Protein AF-A0A653DH08-F1 (afdb_monomer_lite)

Secondary structure (DSSP, 8-state):
--------------------------HHHHHHHHHHHTTS-HHHHHHHHHHH-HHHHHHHHH-------------SSTTS-----TTS--HHHHHHHHHHS----------GGGSTTS----HHHHHHHTHHHHHHHHHHHHHHHHHHHH---HHHHHHHHHHHHHHHHHHHHHHHHTTSS---

Sequence (184 aa):
MNSPSNSENESDVESAHSDEDQNDITEDDRQNIRSKISGLSFEDLLKMKEEMGAKLYNETVLGVKKKKIKTDYKRANKNRPRELSSKIRPKILKRELNQNVPTVKKSRPRDPRFDPLCGQFDAKTFKSDYKFVHDIRIKEKKQLEKELKSCTDPIRQQQIKKLIQRIVCFYIYFFYNDKFLFVG

InterPro domains:
  IPR009292 rRNA biogenesis protein RRP36 [PF06102] (75-167)
  IPR009292 rRNA biogenesis protein RRP36 [PTHR21738] (6-167)

pLDDT: mean 76.65, std 18.82, range [32.06, 96.38]

Structure (mmCIF, N/CA/C/O backbone):
data_AF-A0A653DH08-F1
#
_entry.id   AF-A0A653DH08-F1
#
loop_
_atom_site.group_PDB
_atom_site.id
_atom_site.type_symbol
_atom_site.label_atom_id
_atom_site.label_alt_id
_atom_site.label_comp_id
_atom_site.label_asym_id
_atom_site.label_entity_id
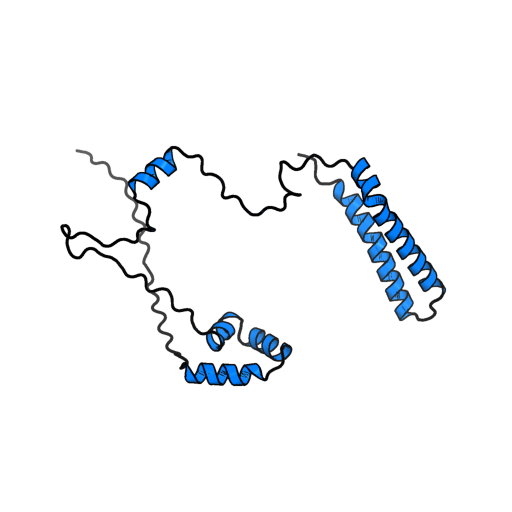_atom_site.label_seq_id
_atom_site.pdbx_PDB_ins_code
_atom_site.Cartn_x
_atom_site.Cartn_y
_atom_site.Cartn_z
_atom_site.occupancy
_atom_site.B_iso_or_equiv
_atom_site.auth_seq_id
_atom_site.auth_comp_id
_atom_site.auth_asym_id
_atom_site.auth_atom_id
_atom_site.pdbx_PDB_model_num
ATOM 1 N N . MET A 1 1 ? 42.560 33.317 -46.213 1.00 42.16 1 MET A N 1
ATOM 2 C CA . MET A 1 1 ? 42.886 33.095 -44.791 1.00 42.16 1 MET A CA 1
ATOM 3 C C . MET A 1 1 ? 41.644 33.412 -43.987 1.00 42.16 1 MET A C 1
ATOM 5 O O . MET A 1 1 ? 41.172 34.532 -44.092 1.00 42.16 1 MET A O 1
ATOM 9 N N . ASN A 1 2 ? 41.058 32.404 -43.342 1.00 42.62 2 ASN A N 1
ATOM 10 C CA . ASN A 1 2 ? 40.430 32.465 -42.019 1.00 42.62 2 ASN A CA 1
ATOM 11 C C . ASN A 1 2 ? 39.829 31.088 -41.740 1.00 42.62 2 ASN A C 1
ATOM 13 O O . ASN A 1 2 ? 38.858 30.660 -42.361 1.00 42.62 2 ASN A O 1
ATOM 17 N N . SER A 1 3 ? 40.523 30.379 -40.859 1.00 45.16 3 SER A N 1
ATOM 18 C CA . SER A 1 3 ? 40.144 29.098 -40.290 1.00 45.16 3 SER A CA 1
ATOM 19 C C . SER A 1 3 ? 38.932 29.262 -39.366 1.00 45.16 3 SER A C 1
ATOM 21 O O . SER A 1 3 ? 38.855 30.258 -38.647 1.00 45.16 3 SER A O 1
ATOM 23 N N . PRO A 1 4 ? 38.029 28.274 -39.316 1.00 55.84 4 PRO A N 1
ATOM 24 C CA . PRO A 1 4 ? 37.087 28.094 -38.225 1.00 55.84 4 PRO A CA 1
ATOM 25 C C . PRO A 1 4 ? 37.623 27.035 -37.252 1.00 55.84 4 PRO A C 1
ATOM 27 O O . PRO A 1 4 ? 38.036 25.963 -37.688 1.00 55.84 4 PRO A O 1
ATOM 30 N N . SER A 1 5 ? 37.551 27.278 -35.946 1.00 38.34 5 SER A N 1
ATOM 31 C CA . SER A 1 5 ? 37.446 26.189 -34.963 1.00 38.34 5 SER A CA 1
ATOM 32 C C . SER A 1 5 ? 37.122 26.735 -33.579 1.00 38.34 5 SER A C 1
ATOM 34 O O . SER A 1 5 ? 37.985 27.239 -32.866 1.00 38.34 5 SER A O 1
ATOM 36 N N . ASN A 1 6 ? 35.851 26.587 -33.221 1.00 44.50 6 ASN A N 1
ATOM 37 C CA . ASN A 1 6 ? 35.415 26.365 -31.855 1.00 44.50 6 ASN A CA 1
ATOM 38 C C . ASN A 1 6 ? 35.901 24.970 -31.417 1.00 44.50 6 ASN A C 1
ATOM 40 O O . ASN A 1 6 ? 35.643 23.999 -32.130 1.00 44.50 6 ASN A O 1
ATOM 44 N N . SER A 1 7 ? 36.569 24.863 -30.272 1.00 36.94 7 SER A N 1
ATOM 45 C CA . SER A 1 7 ? 36.616 23.624 -29.490 1.00 36.94 7 SER A CA 1
ATOM 46 C C . SER A 1 7 ? 37.027 23.941 -28.057 1.00 36.94 7 SER A C 1
ATOM 48 O O . SER A 1 7 ? 38.197 24.194 -27.766 1.00 36.94 7 SER A O 1
ATOM 50 N N . GLU A 1 8 ? 36.021 23.918 -27.193 1.00 45.88 8 GLU A N 1
ATOM 51 C CA . GLU A 1 8 ? 36.114 23.616 -25.771 1.00 45.88 8 GLU A CA 1
ATOM 52 C C . GLU A 1 8 ? 37.033 22.405 -25.540 1.00 45.88 8 GLU A C 1
ATOM 54 O O . GLU A 1 8 ? 36.969 21.420 -26.276 1.00 45.88 8 GLU A O 1
ATOM 59 N N . ASN A 1 9 ? 37.864 22.473 -24.503 1.00 35.94 9 ASN A N 1
ATOM 60 C CA . ASN A 1 9 ? 38.365 21.301 -23.795 1.00 35.94 9 ASN A CA 1
ATOM 61 C C . ASN A 1 9 ? 38.554 21.698 -22.329 1.00 35.94 9 ASN A C 1
ATOM 63 O O . ASN A 1 9 ? 39.610 22.174 -21.915 1.00 35.94 9 ASN A O 1
ATOM 67 N N . GLU A 1 10 ? 37.462 21.526 -21.588 1.00 43.75 10 GLU A N 1
ATOM 68 C CA . GLU A 1 10 ? 37.432 21.259 -20.153 1.00 43.75 10 GLU A CA 1
ATOM 69 C C . GLU A 1 10 ? 38.444 20.152 -19.827 1.00 43.75 10 GLU A C 1
ATOM 71 O O . GLU A 1 10 ? 38.363 19.026 -20.327 1.00 43.75 10 GLU A O 1
ATOM 76 N N . SER A 1 11 ? 39.441 20.497 -19.022 1.00 36.81 11 SER A N 1
ATOM 77 C CA . SER A 1 11 ? 40.397 19.558 -18.458 1.00 36.81 11 SER A CA 1
ATOM 78 C C . SER A 1 11 ? 39.800 18.938 -17.196 1.00 36.81 11 SER A C 1
ATOM 80 O O . SER A 1 11 ? 40.049 19.421 -16.091 1.00 36.81 11 SER A O 1
ATOM 82 N N . ASP A 1 12 ? 39.035 17.859 -17.356 1.00 36.91 12 ASP A N 1
ATOM 83 C CA . ASP A 1 12 ? 38.685 16.973 -16.245 1.00 36.91 12 ASP A CA 1
ATOM 84 C C . ASP A 1 12 ? 39.933 16.172 -15.847 1.00 36.91 12 ASP A C 1
ATOM 86 O O . ASP A 1 12 ? 40.355 15.217 -16.506 1.00 36.91 12 ASP A O 1
ATOM 90 N N . VAL A 1 13 ? 40.563 16.621 -14.765 1.00 44.22 13 VAL A N 1
ATOM 91 C CA . VAL A 1 13 ? 41.667 15.940 -14.096 1.00 44.22 13 VAL A CA 1
ATOM 92 C C . VAL A 1 13 ? 41.091 14.709 -13.396 1.00 44.22 13 VAL A C 1
ATOM 94 O O . VAL A 1 13 ? 40.449 14.816 -12.351 1.00 44.22 13 VAL A O 1
ATOM 97 N N . GLU A 1 14 ? 41.312 13.526 -13.975 1.00 38.84 14 GLU A N 1
ATOM 98 C CA . GLU A 1 14 ? 41.057 12.252 -13.302 1.00 38.84 14 GLU A CA 1
ATOM 99 C C . GLU A 1 14 ? 41.910 12.174 -12.026 1.00 38.84 14 GLU A C 1
ATOM 101 O O . GLU A 1 14 ? 43.115 11.919 -12.058 1.00 38.84 14 GLU A O 1
ATOM 106 N N . SER A 1 15 ? 41.266 12.385 -10.879 1.00 34.84 15 SER A N 1
ATOM 107 C CA . SER A 1 15 ? 41.808 12.016 -9.577 1.00 34.84 15 SER A CA 1
ATOM 108 C C . SER A 1 15 ? 41.788 10.491 -9.471 1.00 34.84 15 SER A C 1
ATOM 110 O O . SER A 1 15 ? 40.783 9.870 -9.119 1.00 34.84 15 SER A O 1
ATOM 112 N N . ALA A 1 16 ? 42.912 9.875 -9.831 1.00 43.09 16 ALA A N 1
ATOM 113 C CA . ALA A 1 16 ? 43.233 8.511 -9.456 1.00 43.09 16 ALA A CA 1
ATOM 114 C C . ALA A 1 16 ? 43.484 8.475 -7.941 1.00 43.09 16 ALA A C 1
ATOM 116 O O . ALA A 1 16 ? 44.625 8.535 -7.488 1.00 43.09 16 ALA A O 1
ATOM 117 N N . HIS A 1 17 ? 42.410 8.409 -7.153 1.00 33.53 17 HIS A N 1
ATOM 118 C CA . HIS A 1 17 ? 42.522 8.048 -5.746 1.00 33.53 17 HIS A CA 1
ATOM 119 C C . HIS A 1 17 ? 42.700 6.530 -5.676 1.00 33.53 17 HIS A C 1
ATOM 121 O O . HIS A 1 17 ? 41.751 5.744 -5.725 1.00 33.53 17 HIS A O 1
ATOM 127 N N . SER A 1 18 ? 43.964 6.121 -5.666 1.00 39.69 18 SER A N 1
ATOM 128 C CA . SER A 1 18 ? 44.378 4.813 -5.186 1.00 39.69 18 SER A CA 1
ATOM 129 C C . SER A 1 18 ? 44.110 4.792 -3.685 1.00 39.69 18 SER A C 1
ATOM 131 O O . SER A 1 18 ? 44.944 5.239 -2.903 1.00 39.69 18 SER A O 1
ATOM 133 N N . ASP A 1 19 ? 42.929 4.331 -3.283 1.00 36.84 19 ASP A N 1
ATOM 134 C CA . ASP A 1 19 ? 42.689 3.953 -1.892 1.00 36.84 19 ASP A CA 1
ATOM 135 C C . ASP A 1 19 ? 43.432 2.635 -1.647 1.00 36.84 19 ASP A C 1
ATOM 137 O O . ASP A 1 19 ? 42.886 1.534 -1.754 1.00 36.84 19 ASP A O 1
ATOM 141 N N . GLU A 1 20 ? 44.735 2.763 -1.405 1.00 43.59 20 GLU A N 1
ATOM 142 C CA . GLU A 1 20 ? 45.495 1.779 -0.654 1.00 43.59 20 GLU A CA 1
ATOM 143 C C . GLU A 1 20 ? 45.038 1.850 0.805 1.00 43.59 20 GLU A C 1
ATOM 145 O O . GLU A 1 20 ? 45.647 2.527 1.621 1.00 43.59 20 GLU A O 1
ATOM 150 N N . ASP A 1 21 ? 43.962 1.140 1.132 1.00 39.84 21 ASP A N 1
ATOM 151 C CA . ASP A 1 21 ? 43.698 0.725 2.509 1.00 39.84 21 ASP A CA 1
ATOM 152 C C . ASP A 1 21 ? 43.791 -0.799 2.563 1.00 39.84 21 ASP A C 1
ATOM 154 O O . ASP A 1 21 ? 42.827 -1.550 2.388 1.00 39.84 21 ASP A O 1
ATOM 158 N N . GLN A 1 22 ? 45.026 -1.263 2.754 1.00 51.50 22 GLN A N 1
ATOM 159 C CA . GLN A 1 22 ? 45.306 -2.631 3.151 1.00 51.50 22 GLN A CA 1
ATOM 160 C C . GLN A 1 22 ? 44.859 -2.841 4.599 1.00 51.50 22 GLN A C 1
ATOM 162 O O . GLN A 1 22 ? 45.618 -2.635 5.538 1.00 51.50 22 GLN A O 1
ATOM 167 N N . ASN A 1 23 ? 43.634 -3.320 4.767 1.00 53.41 23 ASN A N 1
ATOM 168 C CA . ASN A 1 23 ? 43.270 -4.166 5.898 1.00 53.41 23 ASN A CA 1
ATOM 169 C C . ASN A 1 23 ? 42.610 -5.422 5.328 1.00 53.41 23 ASN A C 1
ATOM 171 O O . ASN A 1 23 ? 41.395 -5.605 5.418 1.00 53.41 23 ASN A O 1
ATOM 175 N N . ASP A 1 24 ? 43.406 -6.261 4.657 1.00 61.25 24 ASP A N 1
ATOM 176 C CA . ASP A 1 24 ? 42.924 -7.539 4.132 1.00 61.25 24 ASP A CA 1
ATOM 177 C C . ASP A 1 24 ? 42.754 -8.508 5.310 1.00 61.25 24 ASP A C 1
ATOM 179 O O . ASP A 1 24 ? 43.653 -9.269 5.663 1.00 61.25 24 ASP A O 1
ATOM 183 N N . ILE A 1 25 ? 41.607 -8.401 5.989 1.00 67.31 25 ILE A N 1
ATOM 184 C CA . ILE A 1 25 ? 41.165 -9.369 6.994 1.00 67.31 25 ILE A CA 1
ATOM 185 C C . ILE A 1 25 ? 41.190 -10.737 6.313 1.00 67.31 25 ILE A C 1
ATOM 187 O O . ILE A 1 25 ? 40.472 -10.950 5.330 1.00 67.31 25 ILE A O 1
ATOM 191 N N . THR A 1 26 ? 42.018 -11.647 6.826 1.00 79.50 26 THR A N 1
ATOM 192 C CA . THR A 1 26 ? 42.198 -12.962 6.212 1.00 79.50 26 THR A CA 1
ATOM 193 C C . THR A 1 26 ? 40.879 -13.741 6.213 1.00 79.50 26 THR A C 1
ATOM 195 O O . THR A 1 26 ? 39.980 -13.503 7.026 1.00 79.50 26 THR A O 1
ATOM 198 N N . GLU A 1 27 ? 40.723 -14.696 5.294 1.00 80.31 27 GLU A N 1
ATOM 199 C CA . GLU A 1 27 ? 39.511 -15.529 5.256 1.00 80.31 27 GLU A CA 1
ATOM 200 C C . GLU A 1 27 ? 39.312 -16.327 6.559 1.00 80.31 27 GLU A C 1
ATOM 202 O O . GLU A 1 27 ? 38.171 -16.564 6.961 1.00 80.31 27 GLU A O 1
ATOM 207 N N . ASP A 1 28 ? 40.398 -16.669 7.257 1.00 84.38 28 ASP A N 1
ATOM 208 C CA . ASP A 1 28 ? 40.354 -17.333 8.563 1.00 84.38 28 ASP A CA 1
ATOM 209 C C . ASP A 1 28 ? 39.823 -16.391 9.656 1.00 84.38 28 ASP A C 1
ATOM 211 O O . ASP A 1 28 ? 38.958 -16.772 10.451 1.00 84.38 28 ASP A O 1
ATOM 215 N N . ASP A 1 29 ? 40.241 -15.122 9.651 1.00 85.12 29 ASP A N 1
ATOM 216 C CA . ASP A 1 29 ? 39.702 -14.105 10.559 1.00 85.12 29 ASP A CA 1
ATOM 217 C C . ASP A 1 29 ? 38.206 -13.875 10.320 1.00 85.12 29 ASP A C 1
ATOM 219 O O . ASP A 1 29 ? 37.427 -13.776 11.272 1.00 85.12 29 ASP A O 1
ATOM 223 N N . ARG A 1 30 ? 37.763 -13.876 9.057 1.00 85.81 30 ARG A N 1
ATOM 224 C CA . ARG A 1 30 ? 36.337 -13.773 8.704 1.00 85.81 30 ARG A CA 1
ATOM 225 C C . ARG A 1 30 ? 35.523 -14.948 9.235 1.00 85.81 30 ARG A C 1
ATOM 227 O O . ARG A 1 30 ? 34.425 -14.745 9.757 1.00 85.81 30 ARG A O 1
ATOM 234 N N . GLN A 1 31 ? 36.042 -16.170 9.128 1.00 86.75 31 GLN A N 1
ATOM 235 C CA . GLN A 1 31 ? 35.374 -17.363 9.660 1.00 86.75 31 GLN A CA 1
ATOM 236 C C . GLN A 1 31 ? 35.269 -17.316 11.187 1.00 86.75 31 GLN A C 1
ATOM 238 O O . GLN A 1 31 ? 34.212 -17.627 11.750 1.00 86.75 31 GLN A O 1
ATOM 243 N N . ASN A 1 32 ? 36.320 -16.842 11.855 1.00 90.19 32 ASN A N 1
ATOM 244 C CA . ASN A 1 32 ? 36.327 -16.636 13.299 1.00 90.19 32 ASN A CA 1
ATOM 245 C C . ASN A 1 32 ? 35.323 -15.557 13.732 1.00 90.19 32 ASN A C 1
ATOM 247 O O . ASN A 1 32 ? 34.563 -15.763 14.680 1.00 90.19 32 ASN A O 1
ATOM 251 N N . ILE A 1 33 ? 35.263 -14.430 13.018 1.00 88.19 33 ILE A N 1
ATOM 252 C CA . ILE A 1 33 ? 34.287 -13.357 13.258 1.00 88.19 33 ILE A CA 1
ATOM 253 C C . ILE A 1 33 ? 32.863 -13.884 13.062 1.00 88.19 33 ILE A C 1
ATOM 255 O O . ILE A 1 33 ? 32.009 -13.698 13.927 1.00 88.19 33 ILE A O 1
ATOM 259 N N . ARG A 1 34 ? 32.603 -14.614 11.973 1.00 89.69 34 ARG A N 1
ATOM 260 C CA . ARG A 1 34 ? 31.279 -15.173 11.676 1.00 89.69 34 ARG A CA 1
ATOM 261 C C . ARG A 1 34 ? 30.806 -16.163 12.740 1.00 89.69 34 ARG A C 1
ATOM 263 O O . ARG A 1 34 ? 29.634 -16.134 13.104 1.00 89.69 34 ARG A O 1
ATOM 270 N N . SER A 1 35 ? 31.714 -16.985 13.260 1.00 91.19 35 SER A N 1
ATOM 271 C CA . SER A 1 35 ? 31.422 -17.953 14.327 1.00 91.19 35 SER A CA 1
ATOM 272 C C . SER A 1 35 ? 31.109 -17.270 15.664 1.00 91.19 35 SER A C 1
ATOM 274 O O . SER A 1 35 ? 30.243 -17.724 16.406 1.00 91.19 35 SER A O 1
ATOM 276 N N . LYS A 1 36 ? 31.765 -16.140 15.964 1.00 89.00 36 LYS A N 1
ATOM 277 C CA . LYS A 1 36 ? 31.454 -15.319 17.149 1.00 89.00 36 LYS A CA 1
ATOM 278 C C . LYS A 1 36 ? 30.103 -14.615 17.010 1.00 89.00 36 LYS A C 1
ATOM 280 O O . LYS A 1 36 ? 29.326 -14.576 17.957 1.00 89.00 36 LYS A O 1
ATOM 285 N N . ILE A 1 37 ? 29.804 -14.102 15.816 1.00 89.94 37 ILE A N 1
ATOM 286 C CA . ILE A 1 37 ? 28.554 -13.396 15.503 1.00 89.94 37 ILE A CA 1
ATOM 287 C C . ILE A 1 37 ? 27.347 -14.337 15.533 1.00 89.94 37 ILE A C 1
ATOM 289 O O . ILE A 1 37 ? 26.274 -13.922 15.962 1.00 89.94 37 ILE A O 1
ATOM 293 N N . SER A 1 38 ? 27.493 -15.604 15.127 1.00 90.06 38 SER A N 1
ATOM 294 C CA . SER A 1 38 ? 26.365 -16.545 15.104 1.00 90.06 38 SER A CA 1
ATOM 295 C C . SER A 1 38 ? 25.810 -16.900 16.488 1.00 90.06 38 SER A C 1
ATOM 297 O O . SER A 1 38 ? 24.702 -17.420 16.563 1.00 90.06 38 SER A O 1
ATOM 299 N N . GLY A 1 39 ? 26.559 -16.641 17.566 1.00 90.81 39 GLY A N 1
ATOM 300 C CA . GLY A 1 39 ? 26.103 -16.851 18.944 1.00 90.81 39 GLY A CA 1
ATOM 301 C C . GLY A 1 39 ? 25.382 -15.656 19.581 1.00 90.81 39 GLY A C 1
ATOM 302 O O . GLY A 1 39 ? 24.855 -15.804 20.681 1.00 90.81 39 GLY A O 1
ATOM 303 N N . LEU A 1 40 ? 25.366 -14.483 18.936 1.00 92.50 40 LEU A N 1
ATOM 304 C CA . LEU A 1 40 ? 24.760 -13.261 19.480 1.00 92.50 40 LEU A CA 1
ATOM 305 C C . LEU A 1 40 ? 23.264 -13.164 19.153 1.00 92.50 40 LEU A C 1
ATOM 307 O O . LEU A 1 40 ? 22.792 -13.704 18.150 1.00 92.50 40 LEU A O 1
ATOM 311 N N . SER A 1 41 ? 22.508 -12.450 19.992 1.00 96.00 41 SER A N 1
ATOM 312 C CA . SER A 1 41 ? 21.086 -12.209 19.744 1.00 96.00 41 SER A CA 1
ATOM 313 C C . SER A 1 41 ? 20.882 -11.191 18.617 1.00 96.00 41 SER A C 1
ATOM 315 O O . SER A 1 41 ? 21.761 -10.385 18.313 1.00 96.00 41 SER A O 1
ATOM 317 N N . PHE A 1 42 ? 19.699 -11.191 17.997 1.00 94.12 42 PHE A N 1
ATOM 318 C CA . PHE A 1 42 ? 19.389 -10.247 16.919 1.00 94.12 42 PHE A CA 1
ATOM 319 C C . PHE A 1 42 ? 19.499 -8.778 17.357 1.00 94.12 42 PHE A C 1
ATOM 321 O O . PHE A 1 42 ? 19.937 -7.942 16.569 1.00 94.12 42 PHE A O 1
ATOM 328 N N . GLU A 1 43 ? 19.145 -8.481 18.608 1.00 96.00 43 GLU A N 1
ATOM 329 C CA . GLU A 1 43 ? 19.258 -7.137 19.178 1.00 96.00 43 GLU A CA 1
ATOM 330 C C . GLU A 1 43 ? 20.721 -6.685 19.250 1.00 96.00 43 GLU A C 1
ATOM 332 O O . GLU A 1 43 ? 21.064 -5.590 18.805 1.00 96.00 43 GLU A O 1
ATOM 337 N N . ASP A 1 44 ? 21.610 -7.569 19.710 1.00 94.88 44 ASP A N 1
ATOM 338 C CA . ASP A 1 44 ? 23.044 -7.281 19.802 1.00 94.88 44 ASP A CA 1
ATOM 339 C C . ASP A 1 44 ? 23.662 -7.065 18.413 1.00 94.88 44 ASP A C 1
ATOM 341 O O . ASP A 1 44 ? 24.502 -6.183 18.226 1.00 94.88 44 ASP A O 1
ATOM 345 N N . LEU A 1 45 ? 23.216 -7.832 17.410 1.00 93.31 45 LEU A N 1
ATOM 346 C CA . LEU A 1 45 ? 23.627 -7.646 16.015 1.00 93.31 45 LEU A CA 1
ATOM 347 C C . LEU A 1 45 ? 23.167 -6.301 15.450 1.00 93.31 45 LEU A C 1
ATOM 349 O O . LEU A 1 45 ? 23.903 -5.671 14.687 1.00 93.31 45 LEU A O 1
ATOM 353 N N . LEU A 1 46 ? 21.954 -5.866 15.800 1.00 94.81 46 LEU A N 1
ATOM 354 C CA . LEU A 1 46 ? 21.412 -4.594 15.343 1.00 94.81 46 LEU A CA 1
ATOM 355 C C . LEU A 1 46 ? 22.185 -3.429 15.966 1.00 94.81 46 LEU A C 1
ATOM 357 O O . LEU A 1 46 ? 22.656 -2.564 15.229 1.00 94.81 46 LEU A O 1
ATOM 361 N N . LYS A 1 47 ? 22.424 -3.477 17.279 1.00 95.81 47 LYS A N 1
ATOM 362 C CA . LYS A 1 47 ? 23.235 -2.488 17.993 1.00 95.81 47 LYS A CA 1
ATOM 363 C C . LYS A 1 47 ? 24.658 -2.403 17.436 1.00 95.81 47 LYS A C 1
ATOM 365 O O . LYS A 1 47 ? 25.139 -1.318 17.127 1.00 95.81 47 LYS A O 1
ATOM 370 N N . MET A 1 48 ? 25.302 -3.545 17.195 1.00 91.69 48 MET A N 1
ATOM 371 C CA . MET A 1 48 ? 26.641 -3.600 16.596 1.00 91.69 48 MET A CA 1
ATOM 372 C C . MET A 1 48 ? 26.674 -2.993 15.186 1.00 91.69 48 MET A C 1
ATOM 374 O O . MET A 1 48 ? 27.622 -2.301 14.814 1.00 91.69 48 MET A O 1
ATOM 378 N N . LYS A 1 49 ? 25.632 -3.232 14.384 1.00 93.94 49 LYS A N 1
ATOM 379 C CA . LYS A 1 49 ? 25.494 -2.648 13.045 1.00 93.94 49 LYS A CA 1
ATOM 380 C C . LYS A 1 49 ? 25.254 -1.136 13.091 1.00 93.94 49 LYS A C 1
ATOM 382 O O . LYS A 1 49 ? 25.677 -0.443 12.166 1.00 93.94 49 LYS A O 1
ATOM 387 N N . GLU A 1 50 ? 24.569 -0.631 14.111 1.00 95.25 50 GLU A N 1
ATOM 388 C CA . GLU A 1 50 ? 24.361 0.805 14.331 1.00 95.25 50 GLU A CA 1
ATOM 389 C C . GLU A 1 50 ? 25.650 1.499 14.787 1.00 95.25 50 GLU A C 1
ATOM 391 O O . GLU A 1 50 ? 25.992 2.542 14.236 1.00 95.25 50 GLU A O 1
ATOM 396 N N . GLU A 1 51 ? 26.403 0.886 15.706 1.00 94.62 51 GLU A N 1
ATOM 397 C CA . GLU A 1 51 ? 27.676 1.409 16.223 1.00 94.62 51 GLU A CA 1
ATOM 398 C C . GLU A 1 51 ? 28.789 1.406 15.164 1.00 94.62 51 GLU A C 1
ATOM 400 O O . GLU A 1 51 ? 29.446 2.422 14.948 1.00 94.62 51 GLU A O 1
ATOM 405 N N . MET A 1 52 ? 28.996 0.279 14.470 1.00 89.50 52 MET A N 1
ATOM 406 C CA . MET A 1 52 ? 30.044 0.155 13.444 1.00 89.50 52 MET A CA 1
ATOM 407 C C . MET A 1 52 ? 29.611 0.680 12.068 1.00 89.50 52 MET A C 1
ATOM 409 O O . MET A 1 52 ? 30.438 0.893 11.183 1.00 89.50 52 MET A O 1
ATOM 413 N N . GLY A 1 53 ? 28.310 0.863 11.852 1.00 92.38 53 GLY A N 1
ATOM 414 C CA . GLY A 1 53 ? 27.735 1.243 10.568 1.00 92.38 53 GLY A CA 1
ATOM 415 C C . GLY A 1 53 ? 27.549 0.071 9.591 1.00 92.38 53 GLY A C 1
ATOM 416 O O . GLY A 1 53 ? 28.342 -0.867 9.485 1.00 92.38 53 GLY A O 1
ATOM 417 N N . ALA A 1 54 ? 26.484 0.154 8.785 1.00 90.00 54 ALA A N 1
ATOM 418 C CA . ALA A 1 54 ? 26.055 -0.942 7.912 1.00 90.00 54 ALA A CA 1
ATOM 419 C C . ALA A 1 54 ? 27.067 -1.336 6.817 1.00 90.00 54 ALA A C 1
ATOM 421 O O . ALA A 1 54 ? 27.053 -2.480 6.369 1.00 90.00 54 ALA A O 1
ATOM 422 N N . LYS A 1 55 ? 27.919 -0.414 6.348 1.00 88.69 55 LYS A N 1
ATOM 423 C CA . LYS A 1 55 ? 28.918 -0.708 5.302 1.00 88.69 55 LYS A CA 1
ATOM 424 C C . LYS A 1 55 ? 30.057 -1.574 5.846 1.00 88.69 55 LYS A C 1
ATOM 426 O O . LYS A 1 55 ? 30.287 -2.649 5.300 1.00 88.69 55 LYS A O 1
ATOM 431 N N . LEU A 1 56 ? 30.673 -1.145 6.948 1.00 89.06 56 LEU A N 1
ATOM 432 C CA . LEU A 1 56 ? 31.779 -1.848 7.604 1.00 89.06 56 LEU A CA 1
ATOM 433 C C . LEU A 1 56 ? 31.337 -3.211 8.151 1.00 89.06 56 LEU A C 1
ATOM 435 O O . LEU A 1 56 ? 32.026 -4.210 7.962 1.00 89.06 56 LEU A O 1
ATOM 439 N N . TYR A 1 57 ? 30.138 -3.296 8.737 1.00 90.88 57 TYR A N 1
ATOM 440 C CA . TYR A 1 57 ? 29.580 -4.578 9.177 1.00 90.88 57 TYR A CA 1
ATOM 441 C C . TYR A 1 57 ? 29.421 -5.568 8.010 1.00 90.88 57 TYR A C 1
ATOM 443 O O . TYR A 1 57 ? 29.852 -6.715 8.078 1.00 90.88 57 TYR A O 1
ATOM 451 N N . ASN A 1 58 ? 28.832 -5.125 6.897 1.00 89.38 58 ASN A N 1
ATOM 452 C CA . ASN A 1 58 ? 28.635 -6.003 5.746 1.00 89.38 58 ASN A CA 1
ATOM 453 C C . ASN A 1 58 ? 29.967 -6.434 5.120 1.00 89.38 58 ASN A C 1
ATOM 455 O O . ASN A 1 58 ? 30.083 -7.568 4.673 1.00 89.38 58 ASN A O 1
ATOM 459 N N . GLU A 1 59 ? 30.961 -5.553 5.084 1.00 88.81 59 GLU A N 1
ATOM 460 C CA . GLU A 1 59 ? 32.288 -5.860 4.552 1.00 88.81 59 GLU A CA 1
ATOM 461 C C . GLU A 1 59 ? 33.068 -6.843 5.431 1.00 88.81 59 GLU A C 1
ATOM 463 O O . GLU A 1 59 ? 33.672 -7.781 4.915 1.00 88.81 59 GLU A O 1
ATOM 468 N N . THR A 1 60 ? 33.005 -6.686 6.752 1.00 87.12 60 THR A N 1
ATOM 469 C CA . THR A 1 60 ? 33.684 -7.580 7.703 1.00 87.12 60 THR A CA 1
ATOM 470 C C . THR A 1 60 ? 33.042 -8.968 7.751 1.00 87.12 60 THR A C 1
ATOM 472 O O . THR A 1 60 ? 33.754 -9.970 7.767 1.00 87.12 60 THR A O 1
ATOM 475 N N . VAL A 1 61 ? 31.706 -9.052 7.710 1.00 86.56 61 VAL A N 1
ATOM 476 C CA . VAL A 1 61 ? 30.968 -10.325 7.823 1.00 86.56 61 VAL A CA 1
ATOM 477 C C . VAL A 1 61 ? 30.806 -11.049 6.485 1.00 86.56 61 VAL A C 1
ATOM 479 O O . VAL A 1 61 ? 30.910 -12.275 6.429 1.00 86.56 61 VAL A O 1
ATOM 482 N N . LEU A 1 62 ? 30.499 -10.319 5.407 1.00 83.94 62 LEU A N 1
ATOM 483 C CA . LEU A 1 62 ? 30.210 -10.900 4.086 1.00 83.94 62 LEU A CA 1
ATOM 484 C C . LEU A 1 62 ? 31.398 -10.810 3.122 1.00 83.94 62 LEU A C 1
ATOM 486 O O . LEU A 1 62 ? 31.360 -11.438 2.062 1.00 83.94 62 LEU A O 1
ATOM 490 N N . GLY A 1 63 ? 32.428 -10.037 3.469 1.00 82.88 63 GLY A N 1
ATOM 491 C CA . GLY A 1 63 ? 33.572 -9.765 2.611 1.00 82.88 63 GLY A CA 1
ATOM 492 C C . GLY A 1 63 ? 33.293 -8.723 1.526 1.00 82.88 63 GLY A C 1
ATOM 493 O O . GLY A 1 63 ? 32.151 -8.409 1.166 1.00 82.88 63 GLY A O 1
ATOM 494 N N . VAL A 1 64 ? 34.374 -8.201 0.943 1.00 79.56 64 VAL A N 1
ATOM 495 C CA . VAL A 1 64 ? 34.294 -7.329 -0.233 1.00 79.56 64 VAL A CA 1
ATOM 496 C C . VAL A 1 64 ? 33.841 -8.159 -1.432 1.00 79.56 64 VAL A C 1
ATOM 498 O O . VAL A 1 64 ? 34.497 -9.117 -1.846 1.00 79.56 64 VAL A O 1
ATOM 501 N N . LYS A 1 65 ? 32.723 -7.773 -2.057 1.00 72.56 65 LYS A N 1
ATOM 502 C CA . LYS A 1 65 ? 32.309 -8.368 -3.335 1.00 72.56 65 LYS A CA 1
ATOM 503 C C . LYS A 1 65 ? 33.382 -8.063 -4.376 1.00 72.56 65 LYS A C 1
ATOM 505 O O . LYS A 1 65 ? 33.495 -6.918 -4.815 1.00 72.56 65 LYS A O 1
ATOM 510 N N . LYS A 1 66 ? 34.134 -9.086 -4.801 1.00 73.38 66 LYS A N 1
ATOM 511 C CA . LYS A 1 66 ? 35.138 -8.960 -5.868 1.00 73.38 66 LYS A CA 1
ATOM 512 C C . LYS A 1 66 ? 34.487 -8.285 -7.075 1.00 73.38 66 LYS A C 1
ATOM 514 O O . LYS A 1 66 ? 33.571 -8.838 -7.696 1.00 73.38 66 LYS A O 1
ATOM 519 N N . LYS A 1 67 ? 34.930 -7.063 -7.395 1.00 73.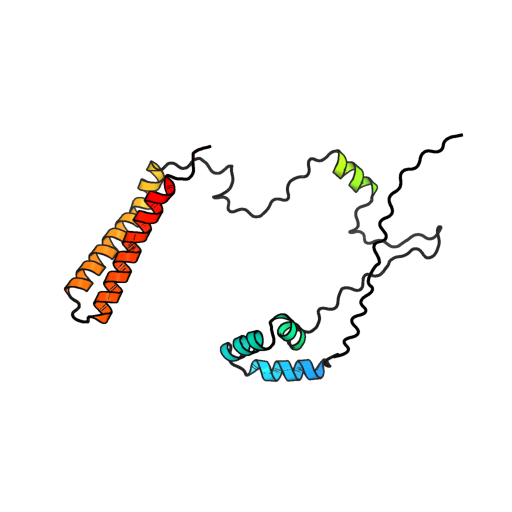94 67 LYS A N 1
ATOM 520 C CA . LYS A 1 67 ? 34.534 -6.391 -8.636 1.00 73.94 67 LYS A CA 1
ATOM 521 C C . LYS A 1 67 ? 34.918 -7.340 -9.768 1.00 73.94 67 LYS A C 1
ATOM 523 O O . LYS A 1 67 ? 36.055 -7.802 -9.821 1.00 73.94 67 LYS A O 1
ATOM 528 N N . LYS A 1 68 ? 33.965 -7.677 -10.645 1.00 73.75 68 LYS A N 1
ATOM 529 C CA . LYS A 1 68 ? 34.261 -8.506 -11.820 1.00 73.75 68 LYS A CA 1
ATOM 530 C C . LYS A 1 68 ? 35.393 -7.822 -12.577 1.00 73.75 68 LYS A C 1
ATOM 532 O O . LYS A 1 68 ? 35.199 -6.701 -13.050 1.00 73.75 68 LYS A O 1
ATOM 537 N N . ILE A 1 69 ? 36.552 -8.476 -12.643 1.00 74.00 69 ILE A N 1
ATOM 538 C CA . ILE A 1 69 ? 37.706 -7.981 -13.389 1.00 74.00 69 ILE A CA 1
ATOM 539 C C . ILE A 1 69 ? 37.217 -7.792 -14.822 1.00 74.00 69 ILE A C 1
ATOM 541 O O . ILE A 1 69 ? 36.822 -8.751 -15.488 1.00 74.00 69 ILE A O 1
ATOM 545 N N . LYS A 1 70 ? 37.142 -6.536 -15.267 1.00 71.06 70 LYS A N 1
ATOM 546 C CA . LYS A 1 70 ? 36.829 -6.227 -16.658 1.00 71.06 70 LYS A CA 1
ATOM 547 C C . LYS A 1 70 ? 38.062 -6.639 -17.448 1.00 71.06 70 LYS A C 1
ATOM 549 O O . LYS A 1 70 ? 39.051 -5.917 -17.455 1.00 71.06 70 LYS A O 1
ATOM 554 N N . THR A 1 71 ? 38.023 -7.815 -18.062 1.00 70.38 71 THR A N 1
ATOM 555 C CA . THR A 1 71 ? 39.038 -8.213 -19.031 1.00 70.38 71 THR A CA 1
ATOM 556 C C . THR A 1 71 ? 38.982 -7.216 -20.182 1.00 70.38 71 THR A C 1
ATOM 558 O O . THR A 1 71 ? 37.983 -7.107 -20.900 1.00 70.38 71 THR A O 1
ATOM 561 N N . ASP A 1 72 ? 40.029 -6.405 -20.309 1.00 70.88 72 ASP A N 1
ATOM 562 C CA . ASP A 1 72 ? 40.140 -5.469 -21.413 1.00 70.88 72 ASP A CA 1
ATOM 563 C C . ASP A 1 72 ? 40.528 -6.274 -22.651 1.00 70.88 72 ASP A C 1
ATOM 565 O O . ASP A 1 72 ? 41.694 -6.596 -22.870 1.00 70.88 72 ASP A O 1
ATOM 569 N N . TYR A 1 73 ? 39.532 -6.664 -23.449 1.00 71.50 73 TYR A N 1
ATOM 570 C CA . TYR A 1 73 ? 39.750 -7.333 -24.729 1.00 71.50 73 TYR A CA 1
ATOM 571 C C . TYR A 1 73 ? 40.311 -6.335 -25.736 1.00 71.50 73 TYR A C 1
ATOM 573 O O . TYR A 1 73 ? 39.676 -6.067 -26.751 1.00 71.50 73 TYR A O 1
ATOM 581 N N . LYS A 1 74 ? 41.462 -5.717 -25.458 1.00 78.56 74 LYS A N 1
ATOM 582 C CA . LYS A 1 74 ? 42.141 -4.821 -26.386 1.00 78.56 74 LYS A CA 1
ATOM 583 C C . LYS A 1 74 ? 42.728 -5.612 -27.547 1.00 78.56 74 LYS A C 1
ATOM 585 O O . LYS A 1 74 ? 42.991 -6.807 -27.490 1.00 78.56 74 LYS A O 1
ATOM 590 N N . ARG A 1 75 ? 42.877 -4.920 -28.667 1.00 81.44 75 ARG A N 1
ATOM 591 C CA . ARG A 1 75 ? 43.498 -5.476 -29.863 1.00 81.44 75 ARG A CA 1
ATOM 592 C C . ARG A 1 75 ? 45.005 -5.266 -29.721 1.00 81.44 75 ARG A C 1
ATOM 594 O O . ARG A 1 75 ? 45.402 -4.127 -29.517 1.00 81.44 75 ARG A O 1
ATOM 601 N N . ALA A 1 76 ? 45.809 -6.313 -29.903 1.00 79.50 76 ALA A N 1
ATOM 602 C CA . ALA A 1 76 ? 47.270 -6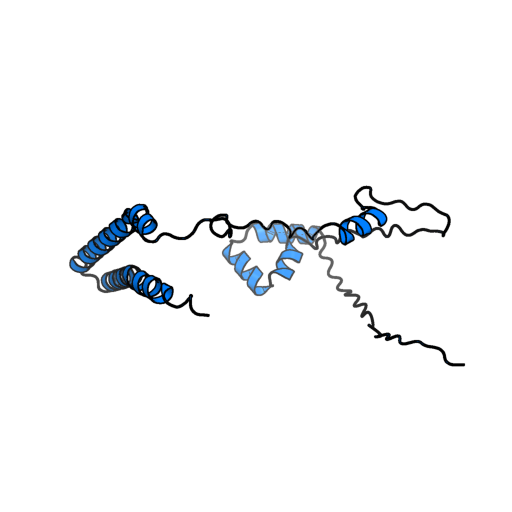.192 -29.868 1.00 79.50 76 ALA A CA 1
ATOM 603 C C . ALA A 1 76 ? 47.842 -5.394 -31.065 1.00 79.50 76 ALA A C 1
ATOM 605 O O . ALA A 1 76 ? 48.784 -4.634 -30.897 1.00 79.50 76 ALA A O 1
ATOM 606 N N . ASN A 1 77 ? 47.257 -5.517 -32.267 1.00 85.56 77 ASN A N 1
ATOM 607 C CA . ASN A 1 77 ? 47.652 -4.763 -33.472 1.00 85.56 77 ASN A CA 1
ATOM 608 C C . ASN A 1 77 ? 46.439 -4.499 -34.394 1.00 85.56 77 ASN A C 1
ATOM 610 O O . ASN A 1 77 ? 45.539 -5.335 -34.461 1.00 85.56 77 ASN A O 1
ATOM 614 N N . LYS A 1 78 ? 46.421 -3.383 -35.143 1.00 85.31 78 LYS A N 1
ATOM 615 C CA . LYS A 1 78 ? 45.388 -2.900 -36.094 1.00 85.31 78 LYS A CA 1
ATOM 616 C C . LYS A 1 78 ? 44.908 -3.918 -37.143 1.00 85.31 78 LYS A C 1
ATOM 618 O O . LYS A 1 78 ? 43.849 -3.712 -37.731 1.00 85.31 78 LYS A O 1
ATOM 623 N N . ASN A 1 79 ? 45.594 -5.040 -37.320 1.00 88.56 79 ASN A N 1
ATOM 624 C CA . ASN A 1 79 ? 45.218 -6.071 -38.290 1.00 88.56 79 ASN A CA 1
ATOM 625 C C . ASN A 1 79 ? 44.797 -7.397 -37.631 1.00 88.56 79 ASN A C 1
ATOM 627 O O . ASN A 1 79 ? 44.366 -8.310 -38.324 1.00 88.56 79 ASN A O 1
ATOM 631 N N . ARG A 1 80 ? 44.845 -7.512 -36.294 1.00 85.56 80 ARG A N 1
ATOM 632 C CA . ARG A 1 80 ? 44.429 -8.731 -35.578 1.00 85.56 80 ARG A CA 1
ATOM 633 C C . ARG A 1 80 ? 42.926 -8.705 -35.256 1.00 85.56 80 ARG A C 1
ATOM 635 O O . ARG A 1 80 ? 42.455 -7.680 -34.742 1.00 85.56 80 ARG A O 1
ATOM 642 N N . PRO A 1 81 ? 42.156 -9.781 -35.501 1.00 84.12 81 PRO A N 1
ATOM 643 C CA . PRO A 1 81 ? 40.783 -9.887 -35.010 1.00 84.12 81 PRO A CA 1
ATOM 644 C C . PRO A 1 81 ? 40.735 -9.866 -33.471 1.00 84.12 81 PRO A C 1
ATOM 646 O O . PRO A 1 81 ? 41.705 -10.212 -32.786 1.00 84.12 81 PRO A O 1
ATOM 649 N N . ARG A 1 82 ? 39.608 -9.400 -32.926 1.00 84.06 82 ARG A N 1
ATOM 650 C CA . ARG A 1 82 ? 39.368 -9.256 -31.483 1.00 84.06 82 ARG A CA 1
ATOM 651 C C . ARG A 1 82 ? 38.241 -10.197 -31.066 1.00 84.06 82 ARG A C 1
ATOM 653 O O . ARG A 1 82 ? 37.205 -10.229 -31.723 1.00 84.06 82 ARG A O 1
ATOM 660 N N . GLU A 1 83 ? 38.427 -10.892 -29.953 1.00 81.50 83 GLU A N 1
ATOM 661 C CA . GLU A 1 83 ? 37.376 -11.684 -29.314 1.00 81.50 83 GLU A CA 1
ATOM 662 C C . GLU A 1 83 ? 36.350 -10.760 -28.642 1.00 81.50 83 GLU A C 1
ATOM 664 O O . GLU A 1 83 ? 36.706 -9.818 -27.931 1.00 81.50 83 GLU A O 1
ATOM 669 N N . LEU A 1 84 ? 35.064 -11.001 -28.893 1.00 81.75 84 LEU A N 1
ATOM 670 C CA . LEU A 1 84 ? 33.949 -10.254 -28.314 1.00 81.75 84 LEU A CA 1
ATOM 671 C C . LEU A 1 84 ? 32.888 -11.239 -27.821 1.00 81.75 84 LEU A C 1
ATOM 673 O O . LEU A 1 84 ? 32.649 -12.269 -28.444 1.00 81.75 84 LEU A O 1
ATOM 677 N N . SER A 1 85 ? 32.219 -10.911 -26.712 1.00 82.06 85 SER A N 1
ATOM 678 C CA . SER A 1 85 ? 31.101 -11.722 -26.222 1.00 82.06 85 SER A CA 1
ATOM 679 C C . SER A 1 85 ? 29.937 -11.687 -27.213 1.00 82.06 85 SER A C 1
ATOM 681 O O . SER A 1 85 ? 29.530 -10.610 -27.650 1.00 82.06 85 SER A O 1
ATOM 683 N N . SER A 1 86 ? 29.327 -12.845 -27.477 1.00 81.38 86 SER A N 1
ATOM 684 C CA . SER A 1 86 ? 28.107 -12.972 -28.292 1.00 81.38 86 SER A CA 1
ATOM 685 C C . SER A 1 86 ? 26.925 -12.150 -27.761 1.00 81.38 86 SER A C 1
ATOM 687 O O . SER A 1 86 ? 26.003 -11.827 -28.503 1.00 81.38 86 SER A O 1
ATOM 689 N N . LYS A 1 87 ? 26.960 -11.754 -26.482 1.00 81.38 87 LYS A N 1
ATOM 690 C CA . LYS A 1 87 ? 25.953 -10.883 -25.858 1.00 81.38 87 LYS A CA 1
ATOM 691 C C . LYS A 1 87 ? 26.097 -9.407 -26.259 1.00 81.38 87 LYS A C 1
ATOM 693 O O . LYS A 1 87 ? 25.198 -8.610 -25.987 1.00 81.38 87 LYS A O 1
ATOM 698 N N . ILE A 1 88 ? 27.215 -9.008 -26.872 1.00 79.19 88 ILE A N 1
ATOM 699 C CA . ILE A 1 88 ? 27.453 -7.626 -27.301 1.00 79.19 88 ILE A CA 1
ATOM 700 C C . ILE A 1 88 ? 26.757 -7.397 -28.642 1.00 79.19 88 ILE A C 1
ATOM 702 O O . ILE A 1 88 ? 27.158 -7.931 -29.671 1.00 79.19 88 ILE A O 1
ATOM 706 N N . ARG A 1 89 ? 25.732 -6.539 -28.645 1.00 77.38 89 ARG A N 1
ATOM 707 C CA . ARG A 1 89 ? 25.038 -6.151 -29.880 1.00 77.38 89 ARG A CA 1
ATOM 708 C C . ARG A 1 89 ? 25.962 -5.340 -30.807 1.00 77.38 89 ARG A C 1
ATOM 710 O O . ARG A 1 89 ? 26.588 -4.386 -30.322 1.00 77.38 89 ARG A O 1
ATOM 717 N N . PRO A 1 90 ? 26.009 -5.646 -32.118 1.00 78.38 90 PRO A N 1
ATOM 718 C CA . PRO A 1 90 ? 26.829 -4.921 -33.086 1.00 78.38 90 PRO A CA 1
ATOM 719 C C . PRO A 1 90 ? 26.400 -3.451 -33.214 1.00 78.38 90 PRO A C 1
ATOM 721 O O . PRO A 1 90 ? 25.236 -3.100 -33.019 1.00 78.38 90 PRO A O 1
ATOM 724 N N . LYS A 1 91 ? 27.358 -2.570 -33.537 1.00 73.25 91 LYS A N 1
ATOM 725 C CA . LYS A 1 91 ? 27.149 -1.107 -33.559 1.00 73.25 91 LYS A CA 1
ATOM 726 C C . LYS A 1 91 ? 26.121 -0.651 -34.603 1.00 73.25 91 LYS A C 1
ATOM 728 O O . LYS A 1 91 ? 25.425 0.326 -34.353 1.00 73.25 91 LYS A O 1
ATOM 733 N N . ILE A 1 92 ? 26.017 -1.362 -35.726 1.00 71.12 92 ILE A N 1
ATOM 734 C CA . ILE A 1 92 ? 25.105 -1.041 -36.837 1.00 71.12 92 ILE A CA 1
ATOM 735 C C . ILE A 1 92 ? 23.647 -1.134 -36.365 1.00 71.12 92 ILE A C 1
ATOM 737 O O . ILE A 1 92 ? 22.901 -0.167 -36.476 1.00 71.12 92 ILE A O 1
ATOM 741 N N . LEU A 1 93 ? 23.290 -2.226 -35.682 1.00 64.44 93 LEU A N 1
ATOM 742 C CA . LEU A 1 93 ? 21.939 -2.424 -35.146 1.00 64.44 93 LEU A CA 1
ATOM 743 C C . LEU A 1 93 ? 21.555 -1.384 -34.084 1.00 64.44 93 LEU A C 1
ATOM 745 O O . LEU A 1 93 ? 20.391 -1.019 -33.985 1.00 64.44 93 LEU A O 1
ATOM 749 N N . LYS A 1 94 ? 22.514 -0.872 -33.297 1.00 63.44 94 LYS A N 1
ATOM 750 C CA . LYS A 1 94 ? 22.231 0.188 -32.311 1.00 63.44 94 LYS A CA 1
ATOM 751 C C . LYS A 1 94 ? 21.802 1.495 -32.976 1.00 63.44 94 LYS A C 1
ATOM 753 O O . LYS A 1 94 ? 20.982 2.200 -32.408 1.00 63.44 94 LYS A O 1
ATOM 758 N N . ARG A 1 95 ? 22.365 1.836 -34.139 1.00 63.38 95 ARG A N 1
ATOM 759 C CA . ARG A 1 95 ? 22.045 3.090 -34.834 1.00 63.38 95 ARG A CA 1
ATOM 760 C C . ARG A 1 95 ? 20.653 3.028 -35.456 1.00 63.38 95 ARG A C 1
ATOM 762 O O . ARG A 1 95 ? 19.872 3.945 -35.244 1.00 63.38 95 ARG A O 1
ATOM 769 N N . GLU A 1 96 ? 20.328 1.924 -36.120 1.00 62.97 96 GLU A N 1
ATOM 770 C CA . GLU A 1 96 ? 19.025 1.767 -36.776 1.00 62.97 96 GLU A CA 1
ATOM 771 C C . GLU A 1 96 ? 17.873 1.577 -35.782 1.00 62.97 96 GLU A C 1
ATOM 773 O O . GLU A 1 96 ? 16.815 2.181 -35.946 1.00 62.97 96 GLU A O 1
ATOM 778 N N . LEU A 1 97 ? 18.097 0.845 -34.682 1.00 59.59 97 LEU A N 1
ATOM 779 C CA . LEU A 1 97 ? 17.111 0.747 -33.599 1.00 59.59 97 LEU A CA 1
ATOM 780 C C . LEU A 1 97 ? 16.891 2.083 -32.876 1.00 59.59 97 LEU A C 1
ATOM 782 O O . LEU A 1 97 ? 15.789 2.334 -32.409 1.00 59.59 97 LEU A O 1
ATOM 786 N N . ASN A 1 98 ? 17.909 2.941 -32.770 1.00 59.12 98 ASN A N 1
ATOM 787 C CA . ASN A 1 98 ? 17.776 4.221 -32.070 1.00 59.12 98 ASN A CA 1
ATOM 788 C C . ASN A 1 98 ? 17.154 5.331 -32.931 1.00 59.12 98 ASN A C 1
ATOM 790 O O . ASN A 1 98 ? 16.660 6.302 -32.366 1.00 59.12 98 ASN A O 1
ATOM 794 N N . GLN A 1 99 ? 17.202 5.224 -34.263 1.00 63.06 99 GLN A N 1
ATOM 795 C CA . GLN A 1 99 ? 16.632 6.235 -35.163 1.00 63.06 99 GLN A CA 1
ATOM 796 C C . GLN A 1 99 ? 15.157 5.974 -35.491 1.00 63.06 99 GLN A C 1
ATOM 798 O O . GLN A 1 99 ? 14.391 6.927 -35.588 1.00 63.06 99 GLN A O 1
ATOM 803 N N . ASN A 1 100 ? 14.744 4.706 -35.596 1.00 58.91 100 ASN A N 1
ATOM 804 C CA . ASN A 1 100 ? 13.427 4.352 -36.144 1.00 58.91 100 ASN A CA 1
ATOM 805 C C . ASN A 1 100 ? 12.462 3.710 -35.135 1.00 58.91 100 ASN A C 1
ATOM 807 O O . ASN A 1 100 ? 11.337 3.374 -35.496 1.00 58.91 100 ASN A O 1
ATOM 811 N N . VAL A 1 101 ? 12.867 3.528 -33.874 1.00 59.16 101 VAL A N 1
ATOM 812 C CA . VAL A 1 101 ? 11.999 2.957 -32.835 1.00 59.16 101 VAL A CA 1
ATOM 813 C C . VAL A 1 101 ? 11.718 4.034 -31.789 1.00 59.16 101 VAL A C 1
ATOM 815 O O . VAL A 1 101 ? 12.659 4.488 -31.129 1.00 59.16 101 VAL A O 1
ATOM 818 N N . PRO A 1 102 ? 10.448 4.444 -31.585 1.00 62.25 102 PRO A N 1
ATOM 819 C CA . PRO A 1 102 ? 10.085 5.248 -30.427 1.00 62.25 102 PRO A CA 1
ATOM 820 C C . PRO A 1 102 ? 10.618 4.532 -29.192 1.00 62.25 102 PRO A C 1
ATOM 822 O O . PRO A 1 102 ? 10.392 3.332 -29.040 1.00 62.25 102 PRO A O 1
ATOM 825 N N . THR A 1 103 ? 11.356 5.229 -28.328 1.00 63.44 103 THR A N 1
ATOM 826 C CA . THR A 1 103 ? 11.888 4.635 -27.098 1.00 63.44 103 THR A CA 1
ATOM 827 C C . THR A 1 103 ? 10.726 4.081 -26.280 1.00 63.44 103 THR A C 1
ATOM 829 O O . THR A 1 103 ? 10.037 4.813 -25.572 1.00 63.44 103 THR A O 1
ATOM 832 N N . VAL A 1 104 ? 10.468 2.774 -26.404 1.00 63.72 104 VAL A N 1
ATOM 833 C CA . VAL A 1 104 ? 9.426 2.097 -25.639 1.00 63.72 104 VAL A CA 1
ATOM 834 C C . VAL A 1 104 ? 9.815 2.292 -24.186 1.00 63.72 104 VAL A C 1
ATOM 836 O O . VAL A 1 104 ? 10.820 1.745 -23.717 1.00 63.72 104 VAL A O 1
ATOM 839 N N . LYS A 1 105 ? 9.073 3.162 -23.490 1.00 66.69 105 LYS A N 1
ATOM 840 C CA . LYS A 1 105 ? 9.288 3.433 -22.072 1.00 66.69 105 LYS A CA 1
ATOM 841 C C . LYS A 1 105 ? 9.257 2.073 -21.391 1.00 66.69 105 LYS A C 1
ATOM 843 O O . LYS A 1 105 ? 8.248 1.377 -21.473 1.00 66.69 105 LYS A O 1
ATOM 848 N N . LYS A 1 106 ? 10.388 1.667 -20.801 1.00 68.62 106 LYS A N 1
ATOM 849 C CA . LYS A 1 106 ? 10.533 0.358 -20.152 1.00 68.62 106 LYS A CA 1
ATOM 850 C C . LYS A 1 106 ? 9.309 0.131 -19.272 1.00 68.62 106 LYS A C 1
ATOM 852 O O . LYS A 1 106 ? 9.052 0.966 -18.402 1.00 68.62 106 LYS A O 1
ATOM 857 N N . SER A 1 107 ? 8.564 -0.947 -19.533 1.00 70.12 107 SER A N 1
ATOM 858 C CA . SER A 1 107 ? 7.410 -1.318 -18.719 1.00 70.12 107 SER A CA 1
ATOM 859 C C . SER A 1 107 ? 7.894 -1.452 -17.281 1.00 70.12 107 SER A C 1
ATOM 861 O O . SER A 1 107 ? 8.722 -2.308 -16.964 1.00 70.12 107 SER A O 1
ATOM 863 N N . ARG A 1 108 ? 7.490 -0.499 -16.444 1.00 75.88 108 ARG A N 1
ATOM 864 C CA . ARG A 1 108 ? 7.758 -0.549 -15.012 1.00 75.88 108 ARG A CA 1
ATOM 865 C C . ARG A 1 108 ? 6.650 -1.402 -14.409 1.00 75.88 108 ARG A C 1
ATOM 867 O O . ARG A 1 108 ? 5.505 -1.206 -14.816 1.00 75.88 108 ARG A O 1
ATOM 874 N N . PRO A 1 109 ? 6.949 -2.289 -13.449 1.00 80.94 109 PRO A N 1
ATOM 875 C CA . PRO A 1 109 ? 5.896 -2.933 -12.681 1.00 80.94 109 PRO A CA 1
ATOM 876 C C . PRO A 1 109 ? 5.102 -1.826 -11.983 1.00 80.94 109 PRO A C 1
ATOM 878 O O . PRO A 1 109 ? 5.612 -1.159 -11.083 1.00 80.94 109 PRO A O 1
ATOM 881 N N . ARG A 1 110 ? 3.895 -1.556 -12.481 1.00 83.06 110 ARG A N 1
ATOM 882 C CA . ARG A 1 110 ? 2.933 -0.658 -11.848 1.00 83.06 110 ARG A CA 1
ATOM 883 C C . ARG A 1 110 ? 1.823 -1.505 -11.264 1.00 83.06 110 ARG A C 1
ATOM 885 O O . ARG A 1 110 ? 1.490 -2.555 -11.807 1.00 83.06 110 ARG A O 1
ATOM 892 N N . ASP A 1 111 ? 1.259 -1.029 -10.166 1.00 87.56 111 ASP A N 1
ATOM 893 C CA . ASP A 1 111 ? 0.012 -1.583 -9.666 1.00 87.56 111 ASP A CA 1
ATOM 894 C C . ASP A 1 111 ? -1.075 -1.328 -10.728 1.00 87.56 111 ASP A C 1
ATOM 896 O O . ASP A 1 111 ? -1.270 -0.172 -11.116 1.00 87.56 111 ASP A O 1
ATOM 900 N N . PRO A 1 112 ? -1.764 -2.367 -11.221 1.00 85.69 112 PRO A N 1
ATOM 901 C CA . PRO A 1 112 ? -2.799 -2.221 -12.241 1.00 85.69 112 PRO A CA 1
ATOM 902 C C . PRO A 1 112 ? -3.957 -1.317 -11.793 1.00 85.69 112 PRO A C 1
ATOM 904 O O . PRO A 1 112 ? -4.627 -0.728 -12.636 1.00 85.69 112 PRO A O 1
ATOM 907 N N . ARG A 1 113 ? -4.161 -1.134 -10.480 1.00 83.44 113 ARG A N 1
ATOM 908 C CA . ARG A 1 113 ? -5.146 -0.182 -9.934 1.00 83.44 113 ARG A CA 1
ATOM 909 C C . ARG A 1 113 ? -4.773 1.280 -10.174 1.00 83.44 113 ARG A C 1
ATOM 911 O O . ARG A 1 113 ? -5.626 2.147 -10.050 1.00 83.44 113 ARG A O 1
ATOM 918 N N . PHE A 1 114 ? -3.505 1.554 -10.469 1.00 78.44 114 PHE A N 1
ATOM 919 C CA . PHE A 1 114 ? -2.991 2.889 -10.778 1.00 78.44 114 PHE A CA 1
ATOM 920 C C . PHE A 1 114 ? -2.544 2.993 -12.246 1.00 78.44 114 PHE A C 1
ATOM 922 O O . PHE A 1 114 ? -1.762 3.879 -12.603 1.00 78.44 114 PHE A O 1
ATOM 929 N N . ASP A 1 115 ? -2.993 2.073 -13.106 1.00 84.62 115 ASP A N 1
ATOM 930 C CA . ASP A 1 115 ? -2.811 2.199 -14.548 1.00 84.62 115 ASP A CA 1
ATOM 931 C C . ASP A 1 115 ? -3.787 3.259 -15.095 1.00 84.62 115 ASP A C 1
ATOM 933 O O . ASP A 1 115 ? -4.966 3.217 -14.748 1.00 84.62 115 ASP A O 1
ATOM 937 N N . PRO A 1 116 ? -3.351 4.191 -15.963 1.00 82.75 116 PRO A N 1
ATOM 938 C CA . PRO A 1 116 ? -4.258 5.096 -16.672 1.00 82.75 116 PRO A CA 1
ATOM 939 C C . PRO A 1 116 ? -5.410 4.408 -17.424 1.00 82.75 116 PRO A C 1
ATOM 941 O O . PRO A 1 116 ? -6.411 5.057 -17.711 1.00 82.75 116 PRO A O 1
ATOM 944 N N . LEU A 1 117 ? -5.267 3.123 -17.768 1.00 83.56 117 LEU A N 1
ATOM 945 C CA . LEU A 1 117 ? -6.320 2.316 -18.393 1.00 83.56 117 LEU A CA 1
ATOM 946 C C . LEU A 1 117 ? -7.350 1.764 -17.395 1.00 83.56 117 LEU A C 1
ATOM 948 O O . LEU A 1 117 ? -8.366 1.210 -17.818 1.00 83.56 117 LEU A O 1
ATOM 952 N N . CYS A 1 118 ? -7.111 1.877 -16.086 1.00 80.94 118 CYS A N 1
ATOM 953 C CA . CYS A 1 118 ? -8.117 1.546 -15.085 1.00 80.94 118 CYS A CA 1
ATOM 954 C C . CYS A 1 118 ? -9.230 2.609 -15.157 1.00 80.94 118 CYS A C 1
ATOM 956 O O . CYS A 1 118 ? -8.949 3.799 -15.294 1.00 80.94 118 CYS A O 1
ATOM 958 N N . GLY A 1 119 ? -10.492 2.174 -15.164 1.00 84.31 119 GLY A N 1
ATOM 959 C CA . GLY A 1 119 ? -11.644 3.047 -15.404 1.00 84.31 119 GLY A CA 1
ATOM 960 C C . GLY A 1 119 ? -11.793 4.200 -14.402 1.00 84.31 119 GLY A C 1
ATOM 961 O O . GLY A 1 119 ? -11.053 4.331 -13.431 1.00 84.31 119 GLY A O 1
ATOM 962 N N . GLN A 1 120 ? -12.793 5.050 -14.631 1.00 86.88 120 GLN A N 1
ATOM 963 C CA . GLN A 1 120 ? -13.075 6.180 -13.745 1.00 86.88 120 GLN A CA 1
ATOM 964 C C . GLN A 1 120 ? -13.699 5.718 -12.421 1.00 86.88 120 GLN A C 1
ATOM 966 O O . GLN A 1 120 ? -14.479 4.766 -12.386 1.00 86.88 120 GLN A O 1
ATOM 971 N N . PHE A 1 121 ? -13.373 6.415 -11.332 1.00 87.94 121 PHE A N 1
ATOM 972 C CA . PHE A 1 121 ? -13.932 6.135 -10.012 1.00 87.94 121 PHE A CA 1
ATOM 973 C C . PHE A 1 121 ? -15.417 6.520 -9.948 1.00 87.94 121 PHE A C 1
ATOM 975 O O . PHE A 1 121 ? -15.764 7.691 -10.102 1.00 87.94 121 PHE A O 1
ATOM 982 N N . ASP A 1 122 ? -16.285 5.549 -9.657 1.00 90.69 122 ASP A N 1
ATOM 983 C CA . ASP A 1 122 ? -17.688 5.802 -9.328 1.00 90.69 122 ASP A CA 1
ATOM 984 C C . ASP A 1 122 ? -17.920 5.670 -7.817 1.00 90.69 122 ASP A C 1
ATOM 986 O O . ASP A 1 122 ? -17.838 4.600 -7.212 1.00 90.69 122 ASP A O 1
ATOM 990 N N . ALA A 1 123 ? -18.250 6.799 -7.192 1.00 91.25 123 ALA A N 1
ATOM 991 C CA . ALA A 1 123 ? -18.490 6.871 -5.761 1.00 91.25 123 ALA A CA 1
ATOM 992 C C . ALA A 1 123 ? -19.724 6.071 -5.312 1.00 91.25 123 ALA A C 1
ATOM 994 O O . ALA A 1 123 ? -19.817 5.723 -4.133 1.00 91.25 123 ALA A O 1
ATOM 995 N N . LYS A 1 124 ? -20.700 5.816 -6.197 1.00 93.62 124 LYS A N 1
ATOM 996 C CA . LYS A 1 124 ? -21.928 5.092 -5.838 1.00 93.62 124 LYS A CA 1
ATOM 997 C C . LYS A 1 124 ? -21.664 3.597 -5.708 1.00 93.62 124 LYS A C 1
ATOM 999 O O . LYS A 1 124 ? -21.977 3.038 -4.658 1.00 93.62 124 LYS A O 1
ATOM 1004 N N . THR A 1 125 ? -21.045 2.996 -6.723 1.00 92.44 125 THR A N 1
ATOM 1005 C CA . THR A 1 125 ? -20.629 1.585 -6.709 1.00 92.44 125 THR A CA 1
ATOM 1006 C C . THR A 1 125 ? -19.614 1.326 -5.603 1.00 92.44 125 THR A C 1
ATOM 1008 O O . THR A 1 125 ? -19.787 0.415 -4.805 1.00 92.44 125 THR A O 1
ATOM 1011 N N . PHE A 1 126 ? -18.634 2.213 -5.418 1.00 91.75 126 PHE A N 1
ATOM 1012 C CA . PHE A 1 126 ? -17.693 2.081 -4.306 1.00 91.75 126 PHE A CA 1
ATOM 1013 C C . PHE A 1 126 ? -18.396 2.059 -2.936 1.00 91.75 126 PHE A C 1
ATOM 1015 O O . PHE A 1 126 ? -18.076 1.245 -2.069 1.00 91.75 126 PHE A O 1
ATOM 1022 N N . LYS A 1 127 ? -19.391 2.930 -2.722 1.00 91.88 127 LYS A N 1
ATOM 1023 C CA . LYS A 1 127 ? -20.158 2.945 -1.466 1.00 91.88 127 LYS A CA 1
ATOM 1024 C C . LYS A 1 127 ? -21.028 1.704 -1.287 1.00 91.88 127 LYS A C 1
ATOM 1026 O O . LYS A 1 127 ? -21.194 1.283 -0.144 1.00 91.88 127 LYS A O 1
ATOM 1031 N N . SER A 1 128 ? -21.595 1.141 -2.357 1.00 95.12 128 SER A N 1
ATOM 1032 C CA . SER A 1 128 ? -22.362 -0.107 -2.264 1.00 95.12 128 SER A CA 1
ATOM 1033 C C . SER A 1 128 ? -21.456 -1.294 -1.969 1.00 95.12 128 SER A C 1
ATOM 1035 O O . SER A 1 128 ? -21.720 -2.039 -1.025 1.00 95.12 128 SER A O 1
ATOM 1037 N N . ASP A 1 129 ? -20.363 -1.422 -2.713 1.00 95.06 129 ASP A N 1
ATOM 1038 C CA . ASP A 1 129 ? -19.489 -2.594 -2.692 1.00 95.06 129 ASP A CA 1
ATOM 1039 C C . ASP A 1 129 ? -18.720 -2.683 -1.371 1.00 95.06 129 ASP A C 1
ATOM 1041 O O . ASP A 1 129 ? -18.557 -3.761 -0.800 1.00 95.06 129 ASP A O 1
ATOM 1045 N N . TYR A 1 130 ? -18.325 -1.533 -0.819 1.00 94.06 130 TYR A N 1
ATOM 1046 C CA . TYR A 1 130 ? -17.618 -1.439 0.460 1.00 94.06 130 TYR A CA 1
ATOM 1047 C C . TYR A 1 130 ? -18.517 -1.036 1.634 1.00 94.06 130 TYR A C 1
ATOM 1049 O O . TYR A 1 130 ? -18.016 -0.649 2.696 1.00 94.06 130 TYR A O 1
ATOM 1057 N N . LYS A 1 131 ? -19.844 -1.164 1.501 1.00 94.50 131 LYS A N 1
ATOM 1058 C CA . LYS A 1 131 ? -20.794 -0.857 2.585 1.00 94.50 131 LYS A CA 1
ATOM 1059 C C . LYS A 1 131 ? -20.489 -1.643 3.863 1.00 94.50 131 LYS A C 1
ATOM 1061 O O . LYS A 1 131 ? -20.522 -1.082 4.955 1.00 94.50 131 LYS A O 1
ATOM 1066 N N . PHE A 1 132 ? -20.098 -2.909 3.724 1.00 95.56 132 PHE A N 1
ATOM 1067 C CA . PHE A 1 132 ? -19.764 -3.781 4.854 1.00 95.56 132 PHE A CA 1
ATOM 1068 C C . PHE A 1 132 ? -18.650 -3.207 5.741 1.00 95.56 132 PHE A C 1
ATOM 1070 O O . PHE A 1 132 ? -18.660 -3.392 6.956 1.00 95.56 132 PHE A O 1
ATOM 1077 N N . VAL A 1 133 ? -17.700 -2.470 5.157 1.00 92.81 133 VAL A N 1
ATOM 1078 C CA . VAL A 1 133 ? -16.608 -1.842 5.902 1.00 92.81 133 VAL A CA 1
ATOM 1079 C C . VAL A 1 133 ? -17.181 -0.792 6.857 1.00 92.81 133 VAL A C 1
ATOM 1081 O O . VAL A 1 133 ? -16.784 -0.726 8.020 1.00 92.81 133 VAL A O 1
ATOM 1084 N N . HIS A 1 134 ? -18.144 0.007 6.389 1.00 89.69 134 HIS A N 1
ATOM 1085 C CA . HIS A 1 134 ? -18.859 0.975 7.220 1.00 89.69 134 HIS A CA 1
ATOM 1086 C C . HIS A 1 134 ? -19.626 0.290 8.358 1.00 89.69 134 HIS A C 1
ATOM 1088 O O . HIS A 1 134 ? -19.530 0.726 9.507 1.00 89.69 134 HIS A O 1
ATOM 1094 N N . ASP A 1 135 ? -20.301 -0.820 8.062 1.00 94.19 135 ASP A N 1
ATOM 1095 C CA . ASP A 1 135 ? -21.055 -1.587 9.054 1.00 94.19 135 ASP A CA 1
ATOM 1096 C C . ASP A 1 135 ? -20.140 -2.169 10.150 1.00 94.19 135 ASP A C 1
ATOM 1098 O O . ASP A 1 135 ? -20.449 -2.056 11.341 1.00 94.19 135 ASP A O 1
ATOM 1102 N N . ILE A 1 136 ? -18.973 -2.712 9.774 1.00 94.44 136 ILE A N 1
ATOM 1103 C CA . ILE A 1 136 ? -17.946 -3.196 10.715 1.00 94.44 136 ILE A CA 1
ATOM 1104 C C . ILE A 1 136 ? -17.496 -2.065 11.643 1.00 94.44 136 ILE A C 1
ATOM 1106 O O . ILE A 1 136 ? -17.499 -2.224 12.862 1.00 94.44 136 ILE A O 1
ATOM 1110 N N . ARG A 1 137 ? -17.197 -0.889 11.088 1.00 90.88 137 ARG A N 1
ATOM 1111 C CA . ARG A 1 137 ? -16.744 0.276 11.867 1.00 90.88 137 ARG A CA 1
ATOM 1112 C C . ARG A 1 137 ? -17.798 0.752 12.863 1.00 90.88 137 ARG A C 1
ATOM 1114 O O . ARG A 1 137 ? -17.468 1.071 14.005 1.00 90.88 137 ARG A O 1
ATOM 1121 N N . ILE A 1 138 ? -19.072 0.789 12.459 1.00 92.94 138 ILE A N 1
ATOM 1122 C CA . ILE A 1 138 ? -20.180 1.124 13.367 1.00 92.94 138 ILE A CA 1
ATOM 1123 C C . ILE A 1 138 ? -20.260 0.099 14.500 1.00 92.94 138 ILE A C 1
ATOM 1125 O O . ILE A 1 138 ? -20.444 0.477 15.660 1.00 92.94 138 ILE A O 1
ATOM 1129 N N . LYS A 1 139 ? -20.131 -1.191 14.177 1.00 95.50 139 LYS A N 1
ATOM 1130 C CA . LYS A 1 139 ? -20.174 -2.276 15.161 1.00 95.50 139 LYS A CA 1
ATOM 1131 C C . LYS A 1 139 ? -19.031 -2.160 16.174 1.00 95.50 139 LYS A C 1
ATOM 1133 O O . LYS A 1 139 ? -19.300 -2.187 17.374 1.00 95.50 139 LYS A O 1
ATOM 1138 N N . GLU A 1 140 ? -17.801 -1.962 15.708 1.00 93.94 140 GLU A N 1
ATOM 1139 C CA . GLU A 1 140 ? -16.613 -1.773 16.552 1.00 93.94 140 GLU A CA 1
ATOM 1140 C C . GLU A 1 140 ? -16.758 -0.555 17.465 1.00 93.94 140 GLU A C 1
ATOM 1142 O O . GLU A 1 140 ? -16.564 -0.656 18.676 1.00 93.94 140 GLU A O 1
ATOM 1147 N N . LYS A 1 141 ? -17.189 0.587 16.915 1.00 93.88 141 LYS A N 1
ATOM 1148 C CA . LYS A 1 141 ? -17.436 1.796 17.707 1.00 93.88 141 LYS A CA 1
ATOM 1149 C C . LYS A 1 141 ? -18.458 1.541 18.818 1.00 93.88 141 LYS A C 1
ATOM 1151 O O . LYS A 1 141 ? -18.201 1.884 19.969 1.00 93.88 141 LYS A O 1
ATOM 1156 N N . LYS A 1 142 ? -19.592 0.904 18.500 1.00 95.88 142 LYS A N 1
ATOM 1157 C CA . LYS A 1 142 ? -20.628 0.569 19.494 1.00 95.88 142 LYS A CA 1
ATOM 1158 C C . LYS A 1 142 ? -2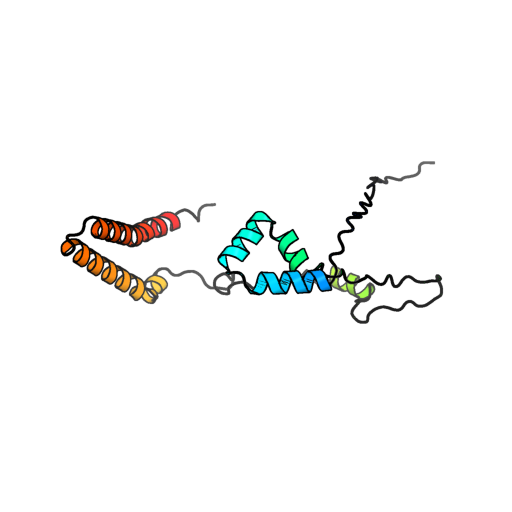0.105 -0.370 20.579 1.00 95.88 142 LYS A C 1
ATOM 1160 O O . LYS A 1 142 ? -20.507 -0.243 21.732 1.00 95.88 142 LYS A O 1
ATOM 1165 N N . GLN A 1 143 ? -19.246 -1.323 20.226 1.00 96.00 143 GLN A N 1
ATOM 1166 C CA . GLN A 1 143 ? -18.637 -2.227 21.197 1.00 96.00 143 GLN A CA 1
ATOM 1167 C C . GLN A 1 143 ? -17.708 -1.468 22.153 1.00 96.00 143 GLN A C 1
ATOM 1169 O O . GLN A 1 143 ? -17.855 -1.593 23.366 1.00 96.00 143 GLN A O 1
ATOM 1174 N N . LEU A 1 144 ? -16.841 -0.603 21.626 1.00 95.38 144 LEU A N 1
ATOM 1175 C CA . LEU A 1 144 ? -15.934 0.219 22.431 1.00 95.38 144 LEU A CA 1
ATOM 1176 C C . LEU A 1 144 ? -16.685 1.197 23.344 1.00 95.38 144 LEU A C 1
ATOM 1178 O O . LEU A 1 144 ? -16.284 1.410 24.483 1.00 95.38 144 LEU A O 1
ATOM 1182 N N . GLU A 1 145 ? -17.797 1.770 22.881 1.00 94.69 145 GLU A N 1
ATOM 1183 C CA . GLU A 1 145 ? -18.657 2.623 23.711 1.00 94.69 145 GLU A CA 1
ATOM 1184 C C . GLU A 1 145 ? -19.309 1.851 24.866 1.00 94.69 145 GLU A C 1
ATOM 1186 O O . GLU A 1 145 ? -19.479 2.405 25.952 1.00 94.69 145 GLU A O 1
ATOM 1191 N N . LYS A 1 146 ? -19.669 0.577 24.658 1.00 96.38 146 LYS A N 1
ATOM 1192 C CA . LYS A 1 146 ? -20.168 -0.291 25.735 1.00 96.38 146 LYS A CA 1
ATOM 1193 C C . LYS A 1 146 ? -19.063 -0.610 26.737 1.00 96.38 146 LYS A C 1
ATOM 1195 O O . LYS A 1 146 ? -19.283 -0.441 27.932 1.00 96.38 146 LYS A O 1
ATOM 1200 N N . GLU A 1 147 ? -17.882 -0.988 26.253 1.00 94.69 147 GLU A N 1
ATOM 1201 C CA . GLU A 1 147 ? -16.712 -1.260 27.098 1.00 94.69 147 GLU A CA 1
ATOM 1202 C C . GLU A 1 147 ? -16.308 -0.031 27.921 1.00 94.69 147 GLU A C 1
ATOM 1204 O O . GLU A 1 147 ? -15.982 -0.153 29.099 1.00 94.69 147 GLU A O 1
ATOM 1209 N N . LEU A 1 148 ? -16.391 1.170 27.338 1.00 94.38 148 LEU A N 1
ATOM 1210 C CA . LEU A 1 148 ? -16.089 2.416 28.038 1.00 94.38 148 LEU A CA 1
ATOM 1211 C C . LEU A 1 148 ? -17.050 2.683 29.203 1.00 94.38 148 LEU A C 1
ATOM 1213 O O . LEU A 1 148 ? -16.632 3.244 30.211 1.00 94.38 148 LEU A O 1
ATOM 1217 N N . LYS A 1 149 ? -18.324 2.293 29.065 1.00 93.75 149 LYS A N 1
ATOM 1218 C CA . LYS A 1 149 ? -19.341 2.449 30.116 1.00 93.75 149 LYS A CA 1
ATOM 1219 C C . LYS A 1 149 ? -19.186 1.426 31.239 1.00 93.75 149 LYS A C 1
ATOM 1221 O O . LYS A 1 149 ? -19.510 1.744 32.375 1.00 93.75 149 LYS A O 1
ATOM 1226 N N . SER A 1 150 ? -18.735 0.212 30.926 1.00 93.62 150 SER A N 1
ATOM 1227 C CA . SER A 1 150 ? -18.559 -0.861 31.913 1.00 93.62 150 SER A CA 1
ATOM 1228 C C . SER A 1 150 ? -17.204 -0.834 32.619 1.00 93.62 150 SER A C 1
ATOM 1230 O O . SER A 1 150 ? -17.050 -1.453 33.665 1.00 93.62 150 SER A O 1
ATOM 1232 N N . CYS A 1 151 ? -16.196 -0.190 32.031 1.00 90.44 151 CYS A N 1
ATOM 1233 C CA . CYS A 1 151 ? -14.839 -0.192 32.560 1.00 90.44 151 CYS A CA 1
ATOM 1234 C C . CYS A 1 151 ? -14.674 0.850 33.672 1.00 90.44 151 CYS A C 1
ATOM 1236 O O . CYS A 1 151 ? -14.932 2.031 33.454 1.00 90.44 151 CYS A O 1
ATOM 1238 N N . THR A 1 152 ? -14.185 0.427 34.837 1.00 92.19 152 THR A N 1
ATOM 1239 C CA . THR A 1 152 ? -13.894 1.307 35.983 1.00 92.19 152 THR A CA 1
ATOM 1240 C C . THR A 1 152 ? -12.462 1.856 35.938 1.00 92.19 152 THR A C 1
ATOM 1242 O O . THR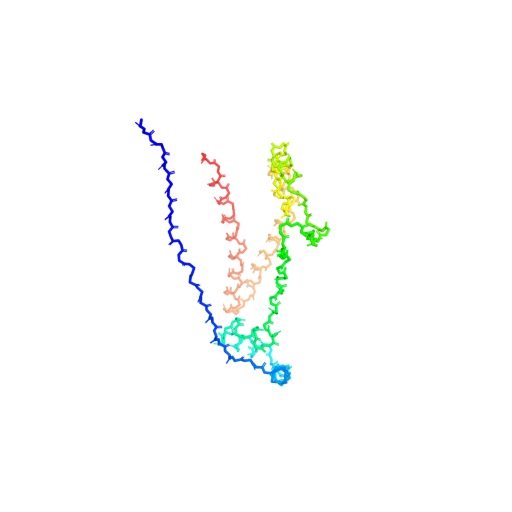 A 1 152 ? -12.201 2.947 36.441 1.00 92.19 152 THR A O 1
ATOM 1245 N N . ASP A 1 153 ? -11.537 1.139 35.289 1.00 95.19 153 ASP A N 1
ATOM 1246 C CA . ASP A 1 153 ? -10.108 1.464 35.305 1.00 95.19 153 ASP A CA 1
ATOM 1247 C C . ASP A 1 153 ? -9.780 2.715 34.468 1.00 95.19 153 ASP A C 1
ATOM 1249 O O . ASP A 1 153 ? -9.994 2.729 33.247 1.00 95.19 153 ASP A O 1
ATOM 1253 N N . PRO A 1 154 ? -9.161 3.756 35.056 1.00 93.38 154 PRO A N 1
ATOM 1254 C CA . PRO A 1 154 ? -8.953 5.035 34.375 1.00 93.38 154 PRO A CA 1
ATOM 1255 C C . PRO A 1 154 ? -7.973 4.934 33.195 1.00 93.38 154 PRO A C 1
ATOM 1257 O O . PRO A 1 154 ? -8.158 5.587 32.166 1.00 93.38 154 PRO A O 1
ATOM 1260 N N . ILE A 1 155 ? -6.951 4.077 33.302 1.00 94.94 155 ILE A N 1
ATOM 1261 C CA . ILE A 1 155 ? -5.954 3.859 32.241 1.00 94.94 155 ILE A CA 1
ATOM 1262 C C . ILE A 1 155 ? -6.612 3.195 31.027 1.00 94.94 155 ILE A C 1
ATOM 1264 O O . ILE A 1 155 ? -6.437 3.635 29.887 1.00 94.94 155 ILE A O 1
ATOM 1268 N N . ARG A 1 156 ? -7.420 2.157 31.265 1.00 93.88 156 ARG A N 1
ATOM 1269 C CA . ARG A 1 156 ? -8.124 1.428 30.208 1.00 93.88 156 ARG A CA 1
ATOM 1270 C C . ARG A 1 156 ? -9.175 2.309 29.535 1.00 93.88 156 ARG A C 1
ATOM 1272 O O . ARG A 1 156 ? -9.255 2.318 28.308 1.00 93.88 156 ARG A O 1
ATOM 1279 N N . GLN A 1 157 ? -9.902 3.128 30.296 1.00 94.31 157 GLN A N 1
ATOM 1280 C CA . GLN A 1 157 ? -10.823 4.120 29.733 1.00 94.31 157 GLN A CA 1
ATOM 1281 C C . GLN A 1 157 ? -10.116 5.102 28.785 1.00 94.31 157 GLN A C 1
ATOM 1283 O O . GLN A 1 157 ? -10.630 5.391 27.703 1.00 94.31 157 GLN A O 1
ATOM 1288 N N . GLN A 1 158 ? -8.930 5.608 29.147 1.00 95.38 158 GLN A N 1
ATOM 1289 C CA . GLN A 1 158 ? -8.153 6.490 28.267 1.00 95.38 158 GLN A CA 1
ATOM 1290 C C . GLN A 1 158 ? -7.719 5.786 26.976 1.00 95.38 158 GLN A C 1
ATOM 1292 O O . GLN A 1 158 ? -7.783 6.385 25.901 1.00 95.38 158 GLN A O 1
ATOM 1297 N N . GLN A 1 159 ? -7.313 4.516 27.055 1.00 95.50 159 GLN A N 1
ATOM 1298 C CA . GLN A 1 159 ? -6.972 3.721 25.872 1.00 95.50 159 GLN A CA 1
ATOM 1299 C C . GLN A 1 159 ? -8.178 3.551 24.942 1.00 95.50 159 GLN A C 1
ATOM 1301 O O . GLN A 1 159 ? -8.060 3.799 23.743 1.00 95.50 159 GLN A O 1
ATOM 1306 N N . ILE A 1 160 ? -9.345 3.197 25.490 1.00 95.00 160 ILE A N 1
ATOM 1307 C CA . ILE A 1 160 ? -10.583 3.031 24.717 1.00 95.00 160 ILE A CA 1
ATOM 1308 C C . ILE A 1 160 ? -10.989 4.358 24.058 1.00 95.00 160 ILE A C 1
ATOM 1310 O O . ILE A 1 160 ? -11.295 4.381 22.866 1.00 95.00 160 ILE A O 1
ATOM 1314 N N . LYS A 1 161 ? -10.904 5.485 24.781 1.00 93.25 161 LYS A N 1
ATOM 1315 C CA . LYS A 1 161 ? -11.159 6.828 24.226 1.00 93.25 161 LYS A CA 1
ATOM 1316 C C . LYS A 1 161 ? -10.235 7.151 23.046 1.00 93.25 161 LYS A C 1
ATOM 1318 O O . LYS A 1 161 ? -10.718 7.588 22.003 1.00 93.25 161 LYS A O 1
ATOM 1323 N N . LYS A 1 162 ? -8.928 6.882 23.170 1.00 93.19 162 LYS A N 1
ATOM 1324 C CA . LYS A 1 162 ? -7.958 7.053 22.068 1.00 93.19 162 LYS A CA 1
ATOM 1325 C C . LYS A 1 162 ? -8.298 6.165 20.869 1.00 93.19 162 LYS A C 1
ATOM 1327 O O . LYS A 1 162 ? -8.151 6.594 19.727 1.00 93.19 162 LYS A O 1
ATOM 1332 N N . LEU A 1 163 ? -8.765 4.942 21.110 1.00 93.44 163 LEU A N 1
ATOM 1333 C CA . LEU A 1 163 ? -9.139 4.000 20.055 1.00 93.44 163 LEU A CA 1
ATOM 1334 C C . LEU A 1 163 ? -10.370 4.496 19.281 1.00 93.44 163 LEU A C 1
ATOM 1336 O O . LEU A 1 163 ? -10.326 4.582 18.054 1.00 93.44 163 LEU A O 1
ATOM 1340 N N . ILE A 1 164 ? -11.416 4.940 19.986 1.00 92.94 164 ILE A N 1
ATOM 1341 C CA . ILE A 1 164 ? -12.602 5.561 19.372 1.00 92.94 164 ILE A CA 1
ATOM 1342 C C . ILE A 1 164 ? -12.205 6.803 18.565 1.00 92.94 164 ILE A C 1
ATOM 1344 O O . ILE A 1 164 ? -12.644 6.961 17.425 1.00 92.94 164 ILE A O 1
ATOM 1348 N N . GLN A 1 165 ? -11.335 7.659 19.112 1.00 89.88 165 GLN A N 1
ATOM 1349 C CA . GLN A 1 165 ? -10.838 8.840 18.407 1.00 89.88 165 GLN A CA 1
ATOM 1350 C C . GLN A 1 165 ? -10.112 8.462 17.112 1.00 89.88 165 GLN A C 1
ATOM 1352 O O . GLN A 1 165 ? -10.355 9.085 16.087 1.00 89.88 165 GLN A O 1
ATOM 1357 N N . ARG A 1 166 ? -9.270 7.422 17.112 1.00 89.94 166 ARG A N 1
ATOM 1358 C CA . ARG A 1 166 ? -8.591 6.950 15.892 1.00 89.94 166 ARG A CA 1
ATOM 1359 C C . ARG A 1 166 ? -9.583 6.470 14.840 1.00 89.94 166 ARG A C 1
ATOM 1361 O O . ARG A 1 166 ? -9.428 6.823 13.676 1.00 89.94 166 ARG A O 1
ATOM 1368 N N . ILE A 1 167 ? -10.610 5.722 15.244 1.00 87.88 167 ILE A N 1
ATOM 1369 C CA . ILE A 1 167 ? -11.655 5.261 14.324 1.00 87.88 167 ILE A CA 1
ATOM 1370 C C . ILE A 1 167 ? -12.391 6.467 13.726 1.00 87.88 167 ILE A C 1
ATOM 1372 O O . ILE A 1 167 ? -12.581 6.512 12.520 1.00 87.88 167 ILE A O 1
ATOM 1376 N N . VAL A 1 168 ? -12.763 7.468 14.529 1.00 82.62 168 VAL A N 1
ATOM 1377 C 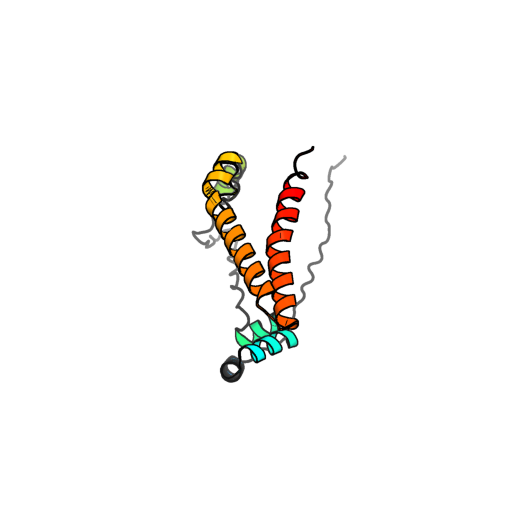CA . VAL A 1 168 ? -13.561 8.621 14.072 1.00 82.62 168 VAL A CA 1
ATOM 1378 C C . VAL A 1 168 ? -12.735 9.658 13.297 1.00 82.62 168 VAL A C 1
ATOM 1380 O O . VAL A 1 168 ? -13.164 10.112 12.237 1.00 82.62 168 VAL A O 1
ATOM 1383 N N . CYS A 1 169 ? -11.551 10.034 13.782 1.00 71.38 169 CYS A N 1
ATOM 1384 C CA . CYS A 1 169 ? -10.718 11.073 13.172 1.00 71.38 169 CYS A CA 1
ATOM 1385 C C . CYS A 1 169 ? -10.175 10.660 11.801 1.00 71.38 169 CYS A C 1
ATOM 1387 O O . CYS A 1 169 ? -10.089 11.516 10.924 1.00 71.38 169 CYS A O 1
ATOM 1389 N N . PHE A 1 170 ? -9.888 9.373 11.566 1.00 61.59 170 PHE A N 1
ATOM 1390 C CA . PHE A 1 170 ? -9.515 8.915 10.223 1.00 61.59 170 PHE A CA 1
ATOM 1391 C C . PHE A 1 170 ? -10.608 9.217 9.182 1.00 61.59 170 PHE A C 1
ATOM 1393 O O . PHE A 1 170 ? -10.268 9.562 8.055 1.00 61.59 170 PHE A O 1
ATOM 1400 N N . TYR A 1 171 ? -11.902 9.181 9.541 1.00 61.38 171 TYR A N 1
ATOM 1401 C CA . TYR A 1 171 ? -12.977 9.554 8.606 1.00 61.38 171 TYR A CA 1
ATOM 1402 C C . TYR A 1 171 ? -12.985 11.026 8.271 1.00 61.38 171 TYR A C 1
ATOM 1404 O O . TYR A 1 171 ? -13.125 11.365 7.104 1.00 61.38 171 TYR A O 1
ATOM 1412 N N . ILE A 1 172 ? -12.858 11.891 9.277 1.00 60.47 172 ILE A N 1
ATOM 1413 C CA . ILE A 1 172 ? -12.937 13.337 9.062 1.00 60.47 172 ILE A CA 1
ATOM 1414 C C . ILE A 1 172 ? -11.778 13.777 8.167 1.00 60.47 172 ILE A C 1
ATOM 1416 O O . ILE A 1 172 ? -12.006 14.466 7.181 1.00 60.47 172 ILE A O 1
ATOM 1420 N N . TYR A 1 173 ? -10.557 13.308 8.434 1.00 57.50 173 TYR A N 1
ATOM 1421 C CA . TYR A 1 173 ? -9.410 13.652 7.596 1.00 57.50 173 TYR A CA 1
ATOM 1422 C C . TYR A 1 173 ? -9.520 13.082 6.177 1.00 57.50 173 TYR A C 1
ATOM 1424 O O . TYR A 1 173 ? -9.218 13.807 5.235 1.00 57.50 173 TYR A O 1
ATOM 1432 N N . PHE A 1 174 ? -9.987 11.845 5.986 1.00 53.91 174 PHE A N 1
ATOM 1433 C CA . PHE A 1 174 ? -10.115 11.274 4.639 1.00 53.91 174 PHE A CA 1
ATOM 1434 C C . PHE A 1 174 ? -11.240 11.955 3.830 1.00 53.91 174 PHE A C 1
ATOM 1436 O O . PHE A 1 174 ? -11.023 12.358 2.696 1.00 53.91 174 PHE A O 1
ATOM 1443 N N . PHE A 1 175 ? -12.413 12.202 4.432 1.00 54.62 175 PHE A N 1
ATOM 1444 C CA . PHE A 1 175 ? -13.544 12.843 3.739 1.00 54.62 175 PHE A CA 1
ATOM 1445 C C . PHE A 1 175 ? -13.350 14.338 3.451 1.00 54.62 175 PHE A C 1
ATOM 1447 O O . PHE A 1 175 ? -13.931 14.844 2.491 1.00 54.62 175 PHE A O 1
ATOM 1454 N N . TYR A 1 176 ? -12.594 15.066 4.282 1.00 52.59 176 TYR A N 1
ATOM 1455 C CA . TYR A 1 176 ? -12.357 16.498 4.068 1.00 52.59 176 TYR A CA 1
ATOM 1456 C C . TYR A 1 176 ? -11.168 16.785 3.142 1.00 52.59 176 TYR A C 1
ATOM 1458 O O . TYR A 1 176 ? -11.192 17.805 2.457 1.00 52.59 176 TYR A O 1
ATOM 1466 N N . ASN A 1 177 ? -10.161 15.905 3.068 1.00 53.97 177 ASN A N 1
ATOM 1467 C CA . ASN A 1 177 ? -9.009 16.118 2.182 1.00 53.97 177 ASN A CA 1
ATOM 1468 C C . ASN A 1 177 ? -9.261 15.693 0.722 1.00 53.97 177 ASN A C 1
ATOM 1470 O O . ASN A 1 177 ? -8.614 16.231 -0.172 1.00 53.97 177 ASN A O 1
ATOM 1474 N N . ASP A 1 178 ? -10.268 14.856 0.448 1.00 53.94 178 ASP A N 1
ATOM 1475 C CA . ASP A 1 178 ? -10.677 14.499 -0.925 1.00 53.94 178 ASP A CA 1
ATOM 1476 C C . ASP A 1 178 ? -11.377 15.649 -1.693 1.00 53.94 178 ASP A C 1
ATOM 1478 O O . ASP A 1 178 ? -11.764 15.487 -2.849 1.00 53.94 178 ASP A O 1
ATOM 1482 N N . LYS A 1 179 ? -11.529 16.839 -1.089 1.00 48.66 179 LYS A N 1
ATOM 1483 C CA . LYS A 1 179 ? -12.049 18.050 -1.756 1.00 48.66 179 LYS A CA 1
ATOM 1484 C C . LYS A 1 179 ? -10.980 19.045 -2.226 1.00 48.66 179 LYS A C 1
ATOM 1486 O O . LYS A 1 179 ? -11.360 20.065 -2.793 1.00 48.66 179 LYS A O 1
ATOM 1491 N N . PHE A 1 180 ? -9.683 18.789 -2.023 1.00 43.69 180 PHE A N 1
ATOM 1492 C CA . PHE A 1 180 ? -8.632 19.781 -2.324 1.00 43.69 180 PHE A CA 1
ATOM 1493 C C . PHE A 1 180 ? -7.701 19.439 -3.500 1.00 43.69 180 PHE A C 1
ATOM 1495 O O . PHE A 1 180 ? -6.726 20.143 -3.738 1.00 43.69 180 PHE A O 1
ATOM 1502 N N . LEU A 1 181 ? -7.995 18.399 -4.281 1.00 44.47 181 LEU A N 1
ATOM 1503 C CA . LEU A 1 181 ? -7.173 18.003 -5.432 1.00 44.47 181 LEU A CA 1
ATOM 1504 C C . LEU A 1 181 ? -8.026 17.835 -6.692 1.00 44.47 181 LEU A C 1
ATOM 1506 O O . LEU A 1 181 ? -8.132 16.741 -7.224 1.00 44.47 181 LEU A O 1
ATOM 1510 N N . PHE A 1 182 ? -8.655 18.923 -7.150 1.00 42.62 182 PHE A N 1
ATOM 1511 C CA . PHE A 1 182 ? -8.987 19.126 -8.570 1.00 42.62 182 PHE A CA 1
ATOM 1512 C C . PHE A 1 182 ? -9.404 20.587 -8.832 1.00 42.62 182 PHE A C 1
ATOM 1514 O O . PHE A 1 182 ? -10.578 20.888 -9.029 1.00 42.62 182 PHE A O 1
ATOM 1521 N N . VAL A 1 183 ? -8.445 21.517 -8.817 1.00 32.06 183 VAL A N 1
ATOM 1522 C CA . VAL A 1 183 ? -8.575 22.815 -9.504 1.00 32.06 183 VAL A CA 1
ATOM 1523 C C . VAL A 1 183 ? -7.210 23.177 -10.092 1.00 32.06 183 VAL A C 1
ATOM 1525 O O . VAL A 1 183 ? -6.283 23.419 -9.324 1.00 32.06 183 VAL A O 1
ATOM 1528 N N . GLY A 1 184 ? -7.137 23.243 -11.428 1.00 36.66 184 GLY A N 1
ATOM 1529 C CA . GLY A 1 184 ? -6.096 23.943 -12.200 1.00 36.66 184 GLY A CA 1
ATOM 1530 C C . GLY A 1 184 ? -4.838 23.154 -12.509 1.00 36.66 184 GLY A C 1
ATOM 1531 O O . GLY A 1 184 ? -3.874 23.294 -11.731 1.00 36.66 184 GLY A O 1
#

Radius of gyration: 32.8 Å; chains: 1; bounding box: 70×51×81 Å

Organism: Callosobruchus maculatus (NCBI:txid64391)

Foldseek 3Di:
DDDDDDDDDDPPDPPPPPPPPPPCCDPVNLVVVQVVVVPDDPVVVVVVCVVCPVVVSCCSNVNDDPDPPPPPQDDPDPPDDTDDDPPDDDPVVVVVCVPPPDPPPPDDPDDPCPDPPNDDDDPVCVCVVCVVVVVVLVVVLVVLVVCLVPDPDPVVNVVSVVVNCVSPVVVVVVVVVVPPPDDD